Protein 5WJ8 (pdb70)

Organism: Homo sapiens (NCBI:txid9606)

Nearest PDB structures (foldseek):
  5wj8-assembly1_A  TM=1.005E+00  e=4.636E-42  Homo sapiens
  7u71-assembly1_AAA  TM=9.719E-01  e=2.531E-35  Mus musculus
  5iu9-assembly1_A  TM=8.971E-01  e=1.282E-19  Danio rerio
  5vh2-assembly2_B  TM=9.591E-01  e=1.943E-14  Mus musculus
  5vh2-assembly4_D  TM=9.510E-01  e=1.943E-14  Mus musculus

Secondary structure (DSSP, 8-state):
--EESSSSEEEEEETTPPTT-EEEE--EE-TT--SPPEEEE-TTS-HHHHHHEEE-TTT-EEEE-S---TTT-SEEEEEEEEE-SSSSPPEEEEEEEEEEP------EE-TTS--EEEEE---TT-EEEEEEEE--SSGGGG-EEEEEEE--GGG-EEEEEETTTEEEEEE-S---TTT--EEEEEEEEEE-SSS--EEEEEEEEEEE-

CATH classification: 2.60.40.60 (+1 more: 2.60.40.60)

Solvent-accessible surface area: 11691 Å² total

Structure (mmCIF, N/CA/C/O backbone):
data_5WJ8
#
_entry.id   5WJ8
#
_cell.length_a   74.712
_cell.length_b   74.712
_cell.length_c   213.507
_cell.angle_alpha   90.00
_cell.angle_beta   90.00
_cell.angle_gamma   120.00
#
_symmetry.space_group_name_H-M   'P 62 2 2'
#
loop_
_entity.id
_entity.type
_entity.pdbx_description
1 polymer Cadherin-23
2 non-polymer 'CALCIUM ION'
3 non-polymer 'CHLORIDE ION'
4 non-polymer 'POTASSIUM ION'
5 water water
#
loop_
_atom_site.group_PDB
_atom_site.id
_atom_site.type_symbol
_atom_site.label_atom_id
_atom_site.label_alt_id
_atom_site.label_comp_id
_atom_site.label_asym_id
_atom_site.label_entity_id
_atom_site.label_seq_id
_atom_site.pdbx_PDB_ins_code
_atom_site.Cartn_x
_atom_site.Cartn_y
_atom_site.Cartn_z
_atom_site.occupancy
_atom_site.B_iso_or_equiv
_atom_site.auth_seq_id
_atom_site.auth_comp_id
_atom_site.auth_asym_id
_atom_site.auth_atom_id
_atom_site.pdbx_PDB_model_num
ATOM 1 N N . ALA A 1 4 ? -7.079 147.388 234.148 1.00 66.40 1287 ALA A N 1
ATOM 2 C CA . ALA A 1 4 ? -7.883 147.726 232.926 1.00 65.31 1287 ALA A CA 1
ATOM 3 C C . ALA A 1 4 ? -7.248 147.151 231.641 1.00 63.34 1287 ALA A C 1
ATOM 4 O O . ALA A 1 4 ? -6.189 147.622 231.207 1.00 63.36 1287 ALA A O 1
ATOM 6 N N . VAL A 1 5 ? -7.907 146.151 231.044 1.00 60.68 1288 VAL A N 1
ATOM 7 C CA . VAL A 1 5 ? -7.388 145.410 229.872 1.00 58.15 1288 VAL A CA 1
ATOM 8 C C . VAL A 1 5 ? -6.987 146.350 228.736 1.00 57.05 1288 VAL A C 1
ATOM 9 O O . VAL A 1 5 ? -7.764 147.202 228.339 1.00 57.09 1288 VAL A O 1
ATOM 13 N N . GLN A 1 6 ? -5.764 146.178 228.236 1.00 56.49 1289 GLN A N 1
ATOM 14 C CA . GLN A 1 6 ? -5.219 146.999 227.160 1.00 56.46 1289 GLN A CA 1
ATOM 15 C C . GLN A 1 6 ? -4.823 146.146 225.969 1.00 52.73 1289 GLN A C 1
ATOM 16 O O . GLN A 1 6 ? -4.531 144.954 226.103 1.00 51.37 1289 GLN A O 1
ATOM 22 N N . PHE A 1 7 ? -4.818 146.789 224.807 1.00 50.69 1290 PHE A N 1
ATOM 23 C CA . PHE A 1 7 ? -4.356 146.185 223.557 1.00 47.93 1290 PHE A CA 1
ATOM 24 C C . PHE A 1 7 ? -2.888 146.506 223.283 1.00 47.40 1290 PHE A C 1
ATOM 25 O O . PHE A 1 7 ? -2.363 147.507 223.749 1.00 48.25 1290 PHE A O 1
ATOM 33 N N . SER A 1 8 ? -2.243 145.654 222.499 1.00 45.88 1291 SER A N 1
ATOM 34 C CA . SER A 1 8 ? -0.839 145.852 222.088 1.00 46.68 1291 SER A CA 1
ATOM 35 C C . SER A 1 8 ? -0.631 147.109 221.219 1.00 47.09 1291 SER A C 1
ATOM 36 O O . SER A 1 8 ? 0.500 147.622 221.092 1.00 47.65 1291 SER A O 1
ATOM 39 N N . ASN A 1 9 ? -1.714 147.568 220.593 1.00 46.31 1292 ASN A N 1
ATOM 40 C CA . ASN A 1 9 ? -1.758 148.782 219.790 1.00 47.71 1292 ASN A CA 1
ATOM 41 C C . ASN A 1 9 ? -3.008 149.604 220.115 1.00 47.38 1292 ASN A C 1
ATOM 42 O O . ASN A 1 9 ? -4.062 149.041 220.391 1.00 45.73 1292 ASN A O 1
ATOM 47 N N . ALA A 1 10 ? -2.904 150.925 220.009 1.00 48.21 1293 ALA A N 1
ATOM 48 C CA . ALA A 1 10 ? -4.057 151.817 220.204 1.00 48.86 1293 ALA A CA 1
ATOM 49 C C . ALA A 1 10 ? -5.118 151.614 219.120 1.00 47.19 1293 ALA A C 1
ATOM 50 O O . ALA A 1 10 ? -6.296 151.763 219.379 1.00 47.38 1293 ALA A O 1
ATOM 52 N N . SER A 1 11 ? -4.684 151.279 217.911 1.00 45.47 1294 SER A N 1
ATOM 53 C CA . SER A 1 11 ? -5.571 150.846 216.826 1.00 44.03 1294 SER A CA 1
ATOM 54 C C . SER A 1 11 ? -4.764 149.945 215.899 1.00 42.39 1294 SER A C 1
ATOM 55 O O . SER A 1 11 ? -3.558 150.007 215.932 1.00 42.97 1294 SER A O 1
ATOM 58 N N . TYR A 1 12 ? -5.408 149.093 215.118 1.00 40.53 1295 TYR A N 1
ATOM 59 C CA . TYR A 1 12 ? -4.710 148.238 214.177 1.00 40.07 1295 TYR A CA 1
ATOM 60 C C . TYR A 1 12 ? -5.083 148.669 212.747 1.00 40.91 1295 TYR A C 1
ATOM 61 O O . TYR A 1 12 ? -6.188 149.149 212.493 1.00 40.08 1295 TYR A O 1
ATOM 70 N N . GLU A 1 13 ? -4.148 148.547 211.817 1.00 41.77 1296 GLU A N 1
ATOM 71 C CA . GLU A 1 13 ? -4.451 148.808 210.405 1.00 42.86 1296 GLU A CA 1
ATOM 72 C C . GLU A 1 13 ? -3.720 147.822 209.504 1.00 41.52 1296 GLU A C 1
ATOM 73 O O . GLU A 1 13 ? -2.685 147.269 209.884 1.00 41.34 1296 GLU A O 1
ATOM 79 N N . ALA A 1 14 ? -4.284 147.571 208.331 1.00 39.33 1297 ALA A N 1
ATOM 80 C CA . ALA A 1 14 ? -3.604 146.766 207.334 1.00 38.75 1297 ALA A CA 1
ATOM 81 C C . ALA A 1 14 ? -4.064 147.183 205.960 1.00 38.47 1297 ALA A C 1
ATOM 82 O O . ALA A 1 14 ? -5.239 147.501 205.777 1.00 37.95 1297 ALA A O 1
ATOM 84 N N . ALA A 1 15 ? -3.125 147.193 205.025 1.00 38.46 1298 ALA A N 1
ATOM 85 C CA . ALA A 1 15 ? -3.403 147.341 203.599 1.00 39.38 1298 ALA A CA 1
ATOM 86 C C . ALA A 1 15 ? -3.239 145.955 202.982 1.00 39.27 1298 ALA A C 1
ATOM 87 O O . ALA A 1 15 ? -2.182 145.333 203.132 1.00 39.08 1298 ALA A O 1
ATOM 89 N N . ILE A 1 16 ? -4.299 145.457 202.353 1.00 38.71 1299 ILE A N 1
ATOM 90 C CA . ILE A 1 16 ? -4.332 144.118 201.789 1.00 38.76 1299 ILE A CA 1
ATOM 91 C C . ILE A 1 16 ? -4.685 144.210 200.294 1.00 39.43 1299 ILE A C 1
ATOM 92 O O . ILE A 1 16 ? -5.401 145.123 199.878 1.00 38.41 1299 ILE A O 1
ATOM 97 N N . LEU A 1 17 ? -4.147 143.290 199.500 1.00 39.14 1300 LEU A N 1
ATOM 98 C CA . LEU A 1 17 ? -4.499 143.166 198.102 1.00 38.99 1300 LEU A CA 1
ATOM 99 C C . LEU A 1 17 ? -5.890 142.546 197.990 1.00 37.78 1300 LEU A C 1
ATOM 100 O O . LEU A 1 17 ? -6.209 141.589 198.692 1.00 36.96 1300 LEU A O 1
ATOM 105 N N . GLU A 1 18 ? -6.697 143.043 197.068 1.00 36.57 1301 GLU A N 1
ATOM 106 C CA . GLU A 1 18 ? -7.957 142.338 196.773 1.00 36.72 1301 GLU A CA 1
ATOM 107 C C . GLU A 1 18 ? -7.668 140.929 196.241 1.00 36.84 1301 GLU A C 1
ATOM 108 O O . GLU A 1 18 ? -6.555 140.649 195.788 1.00 36.14 1301 GLU A O 1
ATOM 114 N N . ASN A 1 19 ? -8.680 140.069 196.291 1.00 36.87 1302 ASN A N 1
ATOM 115 C CA . ASN A 1 19 ? -8.650 138.686 195.759 1.00 37.70 1302 ASN A CA 1
ATOM 116 C C . ASN A 1 19 ? -7.792 137.693 196.572 1.00 38.54 1302 ASN A C 1
ATOM 117 O O . ASN A 1 19 ? -7.538 136.576 196.130 1.00 38.40 1302 ASN A O 1
ATOM 122 N N . LEU A 1 20 ? -7.363 138.080 197.761 1.00 37.88 1303 LEU A N 1
ATOM 123 C CA . LEU A 1 20 ? -6.576 137.155 198.572 1.00 37.75 1303 LEU A CA 1
ATOM 124 C C . LEU A 1 20 ? -7.348 135.939 199.020 1.00 38.06 1303 LEU A C 1
ATOM 125 O O . LEU A 1 20 ? -8.582 135.976 199.210 1.00 36.61 1303 LEU A O 1
ATOM 130 N N . ALA A 1 21 ? -6.627 134.832 199.143 1.00 37.23 1304 ALA A N 1
ATOM 131 C CA . ALA A 1 21 ? -7.234 133.532 199.431 1.00 38.01 1304 ALA A CA 1
ATOM 132 C C . ALA A 1 21 ? -8.014 133.532 200.736 1.00 37.24 1304 ALA A C 1
ATOM 133 O O . ALA A 1 21 ? -7.670 134.257 201.682 1.00 36.28 1304 ALA A O 1
ATOM 135 N N . LEU A 1 22 ? -9.075 132.723 200.775 1.00 38.15 1305 LEU A N 1
ATOM 136 C CA . LEU A 1 22 ? -9.814 132.501 202.007 1.00 37.60 1305 LEU A CA 1
ATOM 137 C C . LEU A 1 22 ? -8.803 131.980 203.041 1.00 37.09 1305 LEU A C 1
ATOM 138 O O . LEU A 1 22 ? -7.964 131.136 202.716 1.00 36.08 1305 LEU A O 1
ATOM 143 N N . GLY A 1 23 ? -8.888 132.507 204.255 1.00 36.13 1306 GLY A N 1
ATOM 144 C CA . GLY A 1 23 ? -8.029 132.083 205.347 1.00 36.62 1306 GLY A CA 1
ATOM 145 C C . GLY A 1 23 ? -6.764 132.923 205.477 1.00 36.44 1306 GLY A C 1
ATOM 146 O O . GLY A 1 23 ? -6.029 132.723 206.429 1.00 35.90 1306 GLY A O 1
ATOM 147 N N . THR A 1 24 ? -6.521 133.880 204.571 1.00 36.19 1307 THR A N 1
ATOM 148 C CA . THR A 1 24 ? -5.338 134.732 204.699 1.00 36.59 1307 THR A CA 1
ATOM 149 C C . THR A 1 24 ? -5.449 135.559 205.949 1.00 36.23 1307 THR A C 1
ATOM 150 O O . THR A 1 24 ? -6.474 136.143 206.206 1.00 34.89 1307 THR A O 1
ATOM 154 N N . GLU A 1 25 ? -4.381 135.579 206.726 1.00 36.81 1308 GLU A N 1
ATOM 155 C CA . GLU A 1 25 ? -4.338 136.397 207.915 1.00 38.34 1308 GLU A CA 1
ATOM 156 C C . GLU A 1 25 ? -4.051 137.845 207.544 1.00 39.45 1308 GLU A C 1
ATOM 157 O O . GLU A 1 25 ? -3.147 138.122 206.753 1.00 40.48 1308 GLU A O 1
ATOM 163 N N . ILE A 1 26 ? -4.779 138.740 208.188 1.00 39.02 1309 ILE A N 1
ATOM 164 C CA A ILE A 1 26 ? -4.759 140.178 207.964 0.50 39.81 1309 ILE A CA 1
ATOM 165 C CA B ILE A 1 26 ? -4.687 140.171 207.939 0.50 39.89 1309 ILE A CA 1
ATOM 166 C C . ILE A 1 26 ? -3.989 140.882 209.076 1.00 40.06 1309 ILE A C 1
ATOM 167 O O . ILE A 1 26 ? -3.103 141.685 208.823 1.00 40.52 1309 ILE A O 1
ATOM 176 N N . VAL A 1 27 ? -4.413 140.626 210.313 1.00 39.90 1310 VAL A N 1
ATOM 177 C CA . VAL A 1 27 ? -3.760 141.171 211.514 1.00 42.03 1310 VAL A CA 1
ATOM 178 C C . VAL A 1 27 ? -4.095 140.251 212.665 1.00 41.01 1310 VAL A C 1
ATOM 179 O O . VAL A 1 27 ? -5.083 139.508 212.618 1.00 39.05 1310 VAL A O 1
ATOM 183 N N . ARG A 1 28 ? -3.288 140.338 213.708 1.00 40.61 1311 ARG A N 1
ATOM 184 C CA . ARG A 1 28 ? -3.629 139.712 214.973 1.00 40.58 1311 ARG A CA 1
ATOM 185 C C . ARG A 1 28 ? -3.811 140.768 216.068 1.00 39.85 1311 ARG A C 1
ATOM 186 O O . ARG A 1 28 ? -2.916 141.545 216.346 1.00 39.21 1311 ARG A O 1
ATOM 194 N N . VAL A 1 29 ? -4.964 140.753 216.717 1.00 38.91 1312 VAL A N 1
ATOM 195 C CA . VAL A 1 29 ? -5.266 141.642 217.833 1.00 39.22 1312 VAL A CA 1
ATOM 196 C C . VAL A 1 29 ? -4.829 140.880 219.098 1.00 38.81 1312 VAL A C 1
ATOM 197 O O . VAL A 1 29 ? -5.036 139.667 219.220 1.00 37.15 1312 VAL A O 1
ATOM 201 N N . GLN A 1 30 ? -4.236 141.598 220.039 1.00 39.87 1313 GLN A N 1
ATOM 202 C CA . GLN A 1 30 ? -3.799 140.998 221.306 1.00 41.51 1313 GLN A CA 1
ATOM 203 C C . GLN A 1 30 ? -4.086 141.976 222.409 1.00 42.95 1313 GLN A C 1
ATOM 204 O O . GLN A 1 30 ? -3.729 143.146 222.305 1.00 43.22 1313 GLN A O 1
ATOM 210 N N . ALA A 1 31 ? -4.750 141.490 223.456 1.00 43.89 1314 ALA A N 1
ATOM 211 C CA . ALA A 1 31 ? -4.993 142.279 224.639 1.00 46.22 1314 ALA A CA 1
ATOM 212 C C . ALA A 1 31 ? -4.506 141.504 225.860 1.00 48.02 1314 ALA A C 1
ATOM 213 O O . ALA A 1 31 ? -4.358 140.290 225.825 1.00 47.93 1314 ALA A O 1
ATOM 215 N N . TYR A 1 32 ? -4.266 142.222 226.939 1.00 51.39 1315 TYR A N 1
ATOM 216 C CA . TYR A 1 32 ? -3.780 141.614 228.179 1.00 54.74 1315 TYR A CA 1
ATOM 217 C C . TYR A 1 32 ? -4.032 142.551 229.346 1.00 57.75 1315 TYR A C 1
ATOM 218 O O . TYR A 1 32 ? -4.265 143.747 229.167 1.00 57.58 1315 TYR A O 1
ATOM 227 N N . SER A 1 33 ? -3.968 141.981 230.540 1.00 61.50 1316 SER A N 1
ATOM 228 C CA . SER A 1 33 ? -3.947 142.754 231.775 1.00 65.38 1316 SER A CA 1
ATOM 229 C C . SER A 1 33 ? -3.376 141.838 232.826 1.00 68.29 1316 SER A C 1
ATOM 230 O O . SER A 1 33 ? -3.815 140.690 232.936 1.00 68.56 1316 SER A O 1
ATOM 233 N N . ILE A 1 34 ? -2.400 142.333 233.580 1.00 72.86 1317 ILE A N 1
ATOM 234 C CA . ILE A 1 34 ? -1.871 141.582 234.728 1.00 75.75 1317 ILE A CA 1
ATOM 235 C C . ILE A 1 34 ? -2.988 141.174 235.720 1.00 76.34 1317 ILE A C 1
ATOM 236 O O . ILE A 1 34 ? -3.106 139.992 236.053 1.00 74.99 1317 ILE A O 1
ATOM 241 N N . ASP A 1 35 ? -3.839 142.123 236.120 1.00 78.16 1318 ASP A N 1
ATOM 242 C CA . ASP A 1 35 ? -4.893 141.872 237.126 1.00 80.13 1318 ASP A CA 1
ATOM 243 C C . ASP A 1 35 ? -6.212 141.392 236.483 1.00 79.21 1318 ASP A C 1
ATOM 244 O O . ASP A 1 35 ? -7.280 141.979 236.689 1.00 81.19 1318 ASP A O 1
ATOM 249 N N . ASN A 1 36 ? -6.110 140.302 235.717 1.00 76.82 1319 ASN A N 1
ATOM 250 C CA . ASN A 1 36 ? -7.234 139.673 235.015 1.00 73.90 1319 ASN A CA 1
ATOM 251 C C . ASN A 1 36 ? -6.775 138.267 234.650 1.00 69.91 1319 ASN A C 1
ATOM 252 O O . ASN A 1 36 ? -5.946 138.126 233.753 1.00 69.82 1319 ASN A O 1
ATOM 257 N N . LEU A 1 37 ? -7.273 137.234 235.328 1.00 66.63 1320 LEU A N 1
ATOM 258 C CA . LEU A 1 37 ? -6.871 135.863 234.974 1.00 64.37 1320 LEU A CA 1
ATOM 259 C C . LEU A 1 37 ? -7.872 135.112 234.080 1.00 59.97 1320 LEU A C 1
ATOM 260 O O . LEU A 1 37 ? -7.707 133.903 233.882 1.00 60.74 1320 LEU A O 1
ATOM 265 N N . ASN A 1 38 ? -8.873 135.795 233.509 1.00 54.11 1321 ASN A N 1
ATOM 266 C CA . ASN A 1 38 ? -9.730 135.141 232.509 1.00 49.95 1321 ASN A CA 1
ATOM 267 C C . ASN A 1 38 ? -9.035 135.106 231.161 1.00 47.30 1321 ASN A C 1
ATOM 268 O O . ASN A 1 38 ? -8.403 136.077 230.784 1.00 46.80 1321 ASN A O 1
ATOM 273 N N . GLN A 1 39 ? -9.176 133.992 230.445 1.00 45.99 1322 GLN A N 1
ATOM 274 C CA . GLN A 1 39 ? -8.830 133.894 229.027 1.00 45.12 1322 GLN A CA 1
ATOM 275 C C . GLN A 1 39 ? -9.693 134.874 228.227 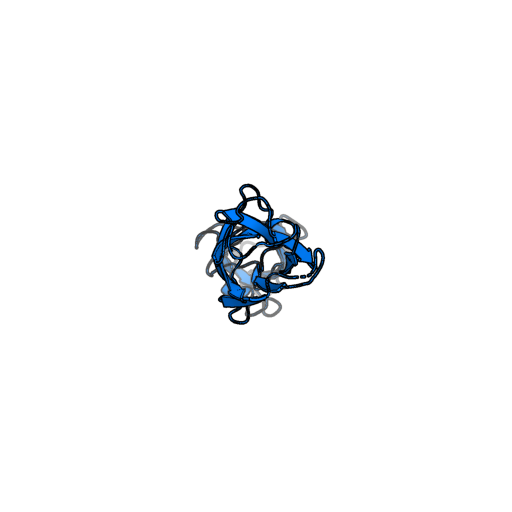1.00 44.44 1322 GLN A C 1
ATOM 276 O O . GLN A 1 39 ? -10.906 134.943 228.447 1.00 43.52 1322 GLN A O 1
ATOM 282 N N . ILE A 1 40 ? -9.078 135.653 227.338 1.00 42.81 1323 ILE A N 1
ATOM 283 C CA . ILE A 1 40 ? -9.810 136.628 226.542 1.00 42.63 1323 ILE A CA 1
ATOM 284 C C . ILE A 1 40 ? -10.502 135.899 225.392 1.00 40.83 1323 ILE A C 1
ATOM 285 O O . ILE A 1 40 ? -9.977 134.911 224.839 1.00 38.86 1323 ILE A O 1
ATOM 290 N N . THR A 1 41 ? -11.735 136.344 225.130 1.00 40.59 1324 THR A N 1
ATOM 291 C CA . THR A 1 41 ? -12.493 135.988 223.949 1.00 39.91 1324 THR A CA 1
ATOM 292 C C . THR A 1 41 ? -12.542 137.253 223.062 1.00 39.89 1324 THR A C 1
ATOM 293 O O . THR A 1 41 ? -13.127 138.273 223.458 1.00 41.11 1324 THR A O 1
ATOM 297 N N . TYR A 1 42 ? -11.924 137.188 221.878 1.00 37.80 1325 TYR A N 1
ATOM 298 C CA . TYR A 1 42 ? -11.960 138.288 220.909 1.00 37.08 1325 TYR A CA 1
ATOM 299 C C . TYR A 1 42 ? -13.203 138.157 220.032 1.00 36.88 1325 TYR A C 1
ATOM 300 O O . TYR A 1 42 ? -13.486 137.089 219.546 1.00 36.41 1325 TYR A O 1
ATOM 309 N N . ARG A 1 43 ? -13.914 139.246 219.813 1.00 37.66 1326 ARG A N 1
ATOM 310 C CA . ARG A 1 43 ? -15.123 139.223 218.972 1.00 38.54 1326 ARG A CA 1
ATOM 311 C C . ARG A 1 43 ? -15.395 140.600 218.408 1.00 39.10 1326 ARG A C 1
ATOM 312 O O . ARG A 1 43 ? -14.980 141.592 219.001 1.00 40.23 1326 ARG A O 1
ATOM 320 N N . PHE A 1 44 ? -16.081 140.655 217.268 1.00 39.95 1327 PHE A N 1
ATOM 321 C CA . PHE A 1 44 ? -16.539 141.921 216.694 1.00 41.29 1327 PHE A CA 1
ATOM 322 C C . PHE A 1 44 ? -17.806 142.363 217.400 1.00 42.79 1327 PHE A C 1
ATOM 323 O O . PHE A 1 44 ? -18.675 141.529 217.611 1.00 43.18 1327 PHE A O 1
ATOM 331 N N . ASN A 1 45 ? -17.926 143.642 217.755 1.00 43.79 1328 ASN A N 1
ATOM 332 C CA . ASN A 1 45 ? -19.176 144.113 218.327 1.00 47.09 1328 ASN A CA 1
ATOM 333 C C . ASN A 1 45 ? -20.112 144.617 217.221 1.00 48.49 1328 ASN A C 1
ATOM 334 O O . ASN A 1 45 ? -19.766 144.585 216.035 1.00 46.87 1328 ASN A O 1
ATOM 339 N N . ALA A 1 46 ? -21.298 145.056 217.627 1.00 51.25 1329 ALA A N 1
ATOM 340 C CA . ALA A 1 46 ? -22.330 145.543 216.699 1.00 53.87 1329 ALA A CA 1
ATOM 341 C C . ALA A 1 46 ? -22.024 146.861 215.979 1.00 55.50 1329 ALA A C 1
ATOM 342 O O . ALA A 1 46 ? -22.767 147.227 215.094 1.00 56.54 1329 ALA A O 1
ATOM 344 N N . TYR A 1 47 ? -20.941 147.565 216.313 1.00 56.35 1330 TYR A N 1
ATOM 345 C CA . TYR A 1 47 ? -20.439 148.674 215.459 1.00 57.70 1330 TYR A CA 1
ATOM 346 C C . TYR A 1 47 ? -19.699 148.218 214.184 1.00 55.12 1330 TYR A C 1
ATOM 347 O O . TYR A 1 47 ? -19.334 149.041 213.346 1.00 55.08 1330 TYR A O 1
ATOM 356 N N . THR A 1 48 ? -19.462 146.920 214.052 1.00 51.92 1331 THR A N 1
ATOM 357 C CA . THR A 1 48 ? -18.857 146.348 212.872 1.00 48.93 1331 THR A CA 1
ATOM 358 C C . THR A 1 48 ? -19.974 146.056 211.868 1.00 48.65 1331 THR A C 1
ATOM 359 O O . THR A 1 48 ? -20.953 145.380 212.212 1.00 48.28 1331 THR A O 1
ATOM 363 N N . SER A 1 49 ? -19.823 146.540 210.635 1.00 47.58 1332 SER A N 1
ATOM 364 C CA . SER A 1 49 ? -20.890 146.396 209.626 1.00 48.55 1332 SER A CA 1
ATOM 365 C C . SER A 1 49 ? -21.090 144.932 209.211 1.00 47.55 1332 SER A C 1
ATOM 366 O O . SER A 1 49 ? -20.170 144.096 209.335 1.00 44.69 1332 SER A O 1
ATOM 369 N N . THR A 1 50 ? -22.283 144.632 208.704 1.00 48.00 1333 THR A N 1
ATOM 370 C CA . THR A 1 50 ? -22.577 143.303 208.166 1.00 48.32 1333 THR A CA 1
ATOM 371 C C . THR A 1 50 ? -21.647 142.986 206.996 1.00 47.29 1333 THR A C 1
ATOM 372 O O . THR A 1 50 ? -21.193 141.849 206.856 1.00 46.18 1333 THR A O 1
ATOM 376 N N . GLN A 1 51 ? -21.367 144.003 206.181 1.00 47.70 1334 GLN A N 1
ATOM 377 C CA A GLN A 1 51 ? -20.467 143.854 205.038 0.50 46.46 1334 GLN A CA 1
ATOM 378 C CA B GLN A 1 51 ? -20.461 143.882 205.036 0.50 47.25 1334 GLN A CA 1
ATOM 379 C C . GLN A 1 51 ? -19.060 143.452 205.503 1.00 45.13 1334 GLN A C 1
ATOM 380 O O . GLN A 1 51 ? -18.447 142.516 204.948 1.00 44.67 1334 GLN A O 1
ATOM 391 N N . ALA A 1 52 ? -18.560 144.133 206.526 1.00 43.98 1335 ALA A N 1
ATOM 392 C CA . ALA A 1 52 ? -17.240 143.803 207.083 1.00 42.41 1335 ALA A CA 1
ATOM 393 C C . ALA A 1 52 ? -17.197 142.418 207.730 1.00 41.84 1335 ALA A C 1
ATOM 394 O O . ALA A 1 52 ? -16.258 141.648 207.518 1.00 40.77 1335 ALA A O 1
ATOM 396 N N . LYS A 1 53 ? -18.211 142.088 208.523 1.00 42.47 1336 LYS A N 1
ATOM 397 C CA . LYS A 1 53 ? -18.315 140.745 209.107 1.00 42.53 1336 LYS A CA 1
ATOM 398 C C . LYS A 1 53 ? -18.357 139.616 208.085 1.00 42.38 1336 LYS A C 1
ATOM 399 O O . LYS A 1 53 ? -17.868 138.522 208.372 1.00 42.77 1336 LYS A O 1
ATOM 405 N N . ALA A 1 54 ? -18.959 139.857 206.915 1.00 42.41 1337 ALA A N 1
ATOM 406 C CA . ALA A 1 54 ? -18.997 138.856 205.857 1.00 42.16 1337 ALA A CA 1
ATOM 407 C C . ALA A 1 54 ? -17.603 138.581 205.263 1.00 40.52 1337 ALA A C 1
ATOM 408 O O . ALA A 1 54 ? -17.309 137.465 204.862 1.00 39.41 1337 ALA A O 1
ATOM 410 N N . LEU A 1 55 ? -16.757 139.596 205.181 1.00 39.50 1338 LEU A N 1
ATOM 411 C CA . LEU A 1 55 ? -15.449 139.406 204.573 1.00 38.99 1338 LEU A CA 1
ATOM 412 C C . LEU A 1 55 ? -14.382 138.916 205.544 1.00 38.33 1338 LEU A C 1
ATOM 413 O O . LEU A 1 55 ? -13.435 138.223 205.122 1.00 36.97 1338 LEU A O 1
ATOM 418 N N . PHE A 1 56 ? -14.508 139.295 206.817 1.00 37.90 1339 PHE A N 1
ATOM 419 C CA . PHE A 1 56 ? -13.467 139.053 207.830 1.00 37.36 1339 PHE A CA 1
ATOM 420 C C . PHE A 1 56 ? -13.994 138.328 209.047 1.00 38.18 1339 PHE A C 1
ATOM 421 O O . PHE A 1 56 ? -15.147 138.545 209.473 1.00 37.62 1339 PHE A O 1
ATOM 429 N N . LYS A 1 57 ? -13.172 137.455 209.608 1.00 37.94 1340 LYS A N 1
ATOM 430 C CA . LYS A 1 57 ? -13.509 136.848 210.876 1.00 39.33 1340 LYS A CA 1
ATOM 431 C C . LYS A 1 57 ? -12.363 136.934 211.835 1.00 37.85 1340 LYS A C 1
ATOM 432 O O . LYS A 1 57 ? -11.183 137.088 211.428 1.00 36.00 1340 LYS A O 1
ATOM 438 N N . ILE A 1 58 ? -12.702 136.885 213.113 1.00 36.99 1341 ILE A N 1
ATOM 439 C CA . ILE A 1 58 ? -11.655 136.957 214.141 1.00 36.59 1341 ILE A CA 1
ATOM 440 C C . ILE A 1 58 ? -11.739 135.698 214.965 1.00 36.89 1341 ILE A C 1
ATOM 441 O O . ILE A 1 58 ? -12.819 135.304 215.377 1.00 35.88 1341 ILE A O 1
ATOM 446 N N . ASP A 1 59 ? -10.612 135.036 215.186 1.00 36.43 1342 ASP A N 1
ATOM 447 C CA . ASP A 1 59 ? -10.600 133.853 216.022 1.00 37.46 1342 ASP A CA 1
ATOM 448 C C . ASP A 1 59 ? -10.814 134.252 217.489 1.00 37.50 1342 ASP A C 1
ATOM 449 O O . ASP A 1 59 ? -10.141 135.156 217.991 1.00 36.84 1342 ASP A O 1
ATOM 454 N N . ALA A 1 60 ? -11.725 133.558 218.170 1.00 37.08 1343 ALA A N 1
ATOM 455 C CA . ALA A 1 60 ? -12.073 133.882 219.550 1.00 37.63 1343 ALA A CA 1
ATOM 456 C C . ALA A 1 60 ? -10.884 133.843 220.515 1.00 37.24 1343 ALA A C 1
ATOM 457 O O . ALA A 1 60 ? -10.794 134.688 221.383 1.00 36.65 1343 ALA A O 1
ATOM 459 N N . ILE A 1 61 ? -10.024 132.849 220.360 1.00 36.23 1344 ILE A N 1
ATOM 460 C CA . ILE A 1 61 ? -8.910 132.644 221.267 1.00 37.37 1344 ILE A CA 1
ATOM 461 C C . ILE A 1 61 ? -7.651 133.408 220.843 1.00 36.39 1344 ILE A C 1
ATOM 462 O O . ILE A 1 61 ? -6.994 134.062 221.690 1.00 35.79 1344 ILE A O 1
ATOM 467 N N . THR A 1 62 ? -7.288 133.309 219.564 1.00 35.82 1345 THR A N 1
ATOM 468 C CA . THR A 1 62 ? -5.988 133.888 219.127 1.00 35.66 1345 THR A CA 1
ATOM 469 C C . THR A 1 62 ? -6.031 135.362 218.797 1.00 34.97 1345 THR A C 1
ATOM 470 O O . THR A 1 62 ? -4.995 136.012 218.777 1.00 33.99 1345 THR A O 1
ATOM 474 N N . GLY A 1 63 ? -7.214 135.888 218.497 1.00 34.04 1346 GLY A N 1
ATOM 475 C CA . GLY A 1 63 ? -7.323 137.249 217.994 1.00 34.16 1346 GLY A CA 1
ATOM 476 C C . GLY A 1 63 ? -6.859 137.459 216.548 1.00 33.82 1346 GLY A C 1
ATOM 477 O O . GLY A 1 63 ? -6.764 138.602 216.104 1.00 34.08 1346 GLY A O 1
ATOM 478 N N . VAL A 1 64 ? -6.590 136.374 215.820 1.00 33.78 1347 VAL A N 1
ATOM 479 C CA . VAL A 1 64 ? -6.149 136.441 214.431 1.00 34.27 1347 VAL A CA 1
ATOM 480 C C . VAL A 1 64 ? -7.354 136.736 213.548 1.00 34.20 1347 VAL A C 1
ATOM 481 O O . VAL A 1 64 ? -8.403 136.062 213.661 1.00 34.59 1347 VAL A O 1
ATOM 485 N N . ILE A 1 65 ? -7.227 137.767 212.720 1.00 34.23 1348 ILE A N 1
ATOM 486 C CA . ILE A 1 65 ? -8.299 138.132 211.785 1.00 34.42 1348 ILE A CA 1
ATOM 487 C C . ILE A 1 65 ? -7.935 137.536 210.423 1.00 35.21 1348 ILE A C 1
ATOM 488 O O . ILE A 1 65 ? -6.822 137.770 209.927 1.00 34.59 1348 ILE A O 1
ATOM 493 N N . THR A 1 66 ? -8.860 136.760 209.839 1.00 34.87 1349 THR A N 1
ATOM 494 C CA . THR A 1 66 ? -8.641 136.107 208.560 1.00 34.46 1349 THR A CA 1
ATOM 495 C C . THR A 1 66 ? -9.737 136.520 207.577 1.00 35.21 1349 THR A C 1
ATOM 496 O O . THR A 1 66 ? -10.830 137.000 207.961 1.00 33.79 1349 THR A O 1
ATOM 500 N N . VAL A 1 67 ? -9.408 136.332 206.308 1.00 34.62 1350 VAL A N 1
ATOM 501 C CA . VAL A 1 67 ? -10.368 136.526 205.220 1.00 35.31 1350 VAL A CA 1
ATOM 502 C C . VAL A 1 67 ? -11.322 135.345 205.095 1.00 35.64 1350 VAL A C 1
ATOM 503 O O . VAL A 1 67 ? -10.886 134.206 205.008 1.00 35.85 1350 VAL A O 1
ATOM 507 N N . GLN A 1 68 ? -12.628 135.614 205.107 1.00 35.87 1351 GLN A N 1
ATOM 508 C CA . GLN A 1 68 ? -13.618 134.555 204.888 1.00 36.98 1351 GLN A CA 1
ATOM 509 C C . GLN A 1 68 ? -14.627 134.819 203.750 1.00 37.92 1351 GLN A C 1
ATOM 510 O O . GLN A 1 68 ? -15.558 134.037 203.591 1.00 39.73 1351 GLN A O 1
ATOM 516 N N . GLY A 1 69 ? -14.452 135.898 203.001 1.00 37.49 1352 GLY A N 1
ATOM 517 C CA . GLY A 1 69 ? -15.246 136.172 201.821 1.00 38.87 1352 GLY A CA 1
ATOM 518 C C . GLY A 1 69 ? -14.365 136.636 200.685 1.00 38.82 1352 GLY A C 1
ATOM 519 O O . GLY A 1 69 ? -13.130 136.606 200.764 1.00 37.24 1352 GLY A O 1
ATOM 520 N N . LEU A 1 70 ? -15.033 137.059 199.622 1.00 39.27 1353 LEU A N 1
ATOM 521 C CA . LEU A 1 70 ? -14.383 137.439 198.395 1.00 40.28 1353 LEU A CA 1
ATOM 522 C C . LEU A 1 70 ? -14.127 138.932 198.517 1.00 39.39 1353 LEU A C 1
ATOM 523 O O . LEU A 1 70 ? -15.060 139.721 198.434 1.00 39.41 1353 LEU A O 1
ATOM 528 N N . VAL A 1 71 ? -12.870 139.327 198.709 1.00 37.60 1354 VAL A N 1
ATOM 529 C CA . VAL A 1 71 ? -12.524 140.734 198.868 1.00 37.57 1354 VAL A CA 1
ATOM 530 C C . VAL A 1 71 ? -12.290 141.357 197.488 1.00 38.05 1354 VAL A C 1
ATOM 531 O O . VAL A 1 71 ? -11.343 140.963 196.773 1.00 36.53 1354 VAL A O 1
ATOM 535 N N . ASP A 1 72 ? -13.177 142.296 197.117 1.00 38.24 1355 ASP A N 1
ATOM 536 C CA . ASP A 1 72 ? -13.186 142.891 195.780 1.00 38.73 1355 ASP A CA 1
ATOM 537 C C . ASP A 1 72 ? -13.094 144.394 195.921 1.00 38.65 1355 ASP A C 1
ATOM 538 O O . ASP A 1 72 ? -14.027 145.029 196.397 1.00 37.93 1355 ASP A O 1
ATOM 543 N N . ARG A 1 73 ? -11.965 144.969 195.512 1.00 38.45 1356 ARG A N 1
ATOM 544 C CA . ARG A 1 73 ? -11.768 146.411 195.614 1.00 39.60 1356 ARG A CA 1
ATOM 545 C C . ARG A 1 73 ? -12.838 147.170 194.814 1.00 41.03 1356 ARG A C 1
ATOM 546 O O . ARG A 1 73 ? -13.257 148.259 195.204 1.00 42.37 1356 ARG A O 1
ATOM 554 N N . GLU A 1 74 ? -13.298 146.574 193.721 1.00 40.86 1357 GLU A N 1
ATOM 555 C CA . GLU A 1 74 ? -14.351 147.181 192.901 1.00 42.44 1357 GLU A CA 1
ATOM 556 C C . GLU A 1 74 ? -15.713 147.300 193.640 1.00 44.39 1357 GLU A C 1
ATOM 557 O O . GLU A 1 74 ? -16.560 148.095 193.238 1.00 45.23 1357 GLU A O 1
ATOM 563 N N . LYS A 1 75 ? -15.917 146.518 194.697 1.00 45.01 1358 LYS A N 1
ATOM 564 C CA . LYS A 1 75 ? -17.141 146.617 195.527 1.00 47.15 1358 LYS A CA 1
ATOM 565 C C . LYS A 1 75 ? -16.948 147.398 196.833 1.00 46.48 1358 LYS A C 1
ATOM 566 O O . LYS A 1 75 ? -17.922 147.764 197.462 1.00 47.02 1358 LYS A O 1
ATOM 572 N N . GLY A 1 76 ? -15.716 147.631 197.269 1.00 44.58 1359 GLY A N 1
ATOM 573 C CA . GLY A 1 76 ? -15.464 148.347 198.531 1.00 44.40 1359 GLY A CA 1
ATOM 574 C C . GLY A 1 76 ? -13.977 148.313 198.828 1.00 43.34 1359 GLY A C 1
ATOM 575 O O . GLY A 1 76 ? -13.362 147.247 198.651 1.00 42.31 1359 GLY A O 1
ATOM 576 N N . ASP A 1 77 ? -13.404 149.452 199.249 1.00 43.19 1360 ASP A N 1
ATOM 577 C CA . ASP A 1 77 ? -11.953 149.560 199.445 1.00 43.38 1360 ASP A CA 1
ATOM 578 C C . ASP A 1 77 ? -11.521 149.902 200.879 1.00 43.02 1360 ASP A C 1
ATOM 579 O O . ASP A 1 77 ? -10.344 150.154 201.118 1.00 42.64 1360 ASP A O 1
ATOM 584 N N . PHE A 1 78 ? -12.449 149.889 201.829 1.00 43.48 1361 PHE A N 1
ATOM 585 C CA . PHE A 1 78 ? -12.122 150.289 203.193 1.00 43.31 1361 PHE A CA 1
ATOM 586 C C . PHE A 1 78 ? -13.123 149.712 204.160 1.00 43.22 1361 PHE A C 1
ATOM 587 O O . PHE A 1 78 ? -14.314 149.784 203.898 1.00 43.59 1361 PHE A O 1
ATOM 595 N N . TYR A 1 79 ? -12.653 149.123 205.252 1.00 41.60 1362 TYR A N 1
ATOM 596 C CA . TYR A 1 79 ? -13.550 148.535 206.264 1.00 41.83 1362 TYR A CA 1
ATOM 597 C C . TYR A 1 79 ? -13.022 148.848 207.655 1.00 41.59 1362 TYR A C 1
ATOM 598 O O . TYR A 1 79 ? -11.800 148.904 207.862 1.00 40.92 1362 TYR A O 1
ATOM 607 N N . THR A 1 80 ? -13.943 149.064 208.589 1.00 41.57 1363 THR A N 1
ATOM 608 C CA . THR A 1 80 ? -13.613 149.323 209.975 1.00 42.33 1363 THR A CA 1
ATOM 609 C C . THR A 1 80 ? -14.233 148.228 210.834 1.00 42.43 1363 THR A C 1
ATOM 610 O O . THR A 1 80 ? -15.453 148.019 210.803 1.00 42.95 1363 THR A O 1
ATOM 614 N N . LEU A 1 81 ? -13.398 147.528 211.593 1.00 41.43 1364 LEU A N 1
ATOM 615 C CA . LEU A 1 81 ? -13.860 146.520 212.530 1.00 41.46 1364 LEU A CA 1
ATOM 616 C C . LEU A 1 81 ? -13.677 147.069 213.936 1.00 41.99 1364 LEU A C 1
ATOM 617 O O . LEU A 1 81 ? -12.724 147.814 214.216 1.00 42.41 1364 LEU A O 1
ATOM 622 N N . THR A 1 82 ? -14.602 146.726 214.823 1.00 41.81 1365 THR A N 1
ATOM 623 C CA . THR A 1 82 ? -14.446 147.022 216.236 1.00 42.46 1365 THR A CA 1
ATOM 624 C C . THR A 1 82 ? -14.411 145.694 216.988 1.00 41.65 1365 THR A C 1
ATOM 625 O O . THR A 1 82 ? -15.394 144.935 216.967 1.00 41.29 1365 THR A O 1
ATOM 629 N N . VAL A 1 83 ? -13.274 145.439 217.641 1.00 39.91 1366 VAL A N 1
ATOM 630 C CA . VAL A 1 83 ? -13.008 144.207 218.346 1.00 39.24 1366 VAL A CA 1
ATOM 631 C C . VAL A 1 83 ? -13.125 144.447 219.844 1.00 40.30 1366 VAL A C 1
ATOM 632 O O . VAL A 1 83 ? -12.593 145.418 220.372 1.00 40.78 1366 VAL A O 1
ATOM 636 N N . VAL A 1 84 ? -13.836 143.551 220.522 1.00 40.44 1367 VAL A N 1
ATOM 637 C CA . VAL A 1 84 ? -13.944 143.581 221.966 1.00 41.22 1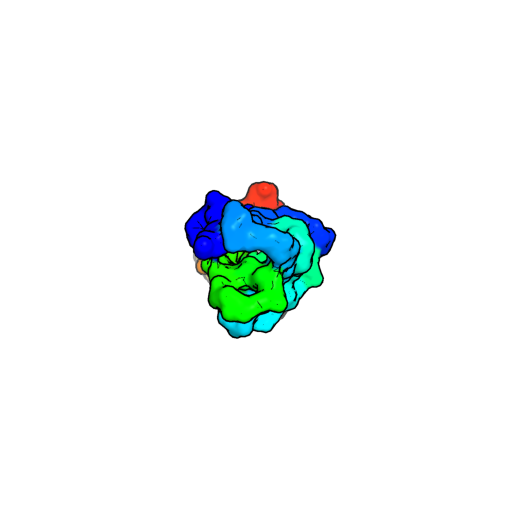367 VAL A CA 1
ATOM 638 C C . VAL A 1 84 ? -13.014 142.523 222.528 1.00 40.17 1367 VAL A C 1
ATOM 639 O O . VAL A 1 84 ? -13.032 141.384 222.072 1.00 39.34 1367 VAL A O 1
ATOM 643 N N . ALA A 1 85 ? -12.223 142.901 223.527 1.00 41.17 1368 ALA A N 1
ATOM 644 C CA . ALA A 1 85 ? -11.473 141.930 224.332 1.00 40.81 1368 ALA A CA 1
ATOM 645 C C . ALA A 1 85 ? -12.400 141.552 225.493 1.00 41.23 1368 ALA A C 1
ATOM 646 O O . ALA A 1 85 ? -12.389 142.182 226.540 1.00 42.19 1368 ALA A O 1
ATOM 648 N N . ASP A 1 86 ? -13.186 140.504 225.280 1.00 40.84 1369 ASP A N 1
ATOM 649 C CA . ASP A 1 86 ? -14.296 140.164 226.187 1.00 41.61 1369 ASP A CA 1
ATOM 650 C C . ASP A 1 86 ? -13.794 139.189 227.252 1.00 41.45 1369 ASP A C 1
ATOM 651 O O . ASP A 1 86 ? -13.482 138.031 226.943 1.00 40.27 1369 ASP A O 1
ATOM 656 N N . ASP A 1 87 ? -13.757 139.638 228.505 1.00 42.63 1370 ASP A N 1
ATOM 657 C CA . ASP A 1 87 ? -13.284 138.772 229.589 1.00 42.85 1370 ASP A CA 1
ATOM 658 C C . ASP A 1 87 ? -14.334 137.749 230.095 1.00 42.32 1370 ASP A C 1
ATOM 659 O O . ASP A 1 87 ? -14.028 136.830 230.876 1.00 41.47 1370 ASP A O 1
ATOM 664 N N . GLY A 1 88 ? -15.571 137.876 229.624 1.00 42.04 1371 GLY A N 1
ATOM 665 C CA . GLY A 1 88 ? -16.631 136.956 230.043 1.00 42.50 1371 GLY A CA 1
ATOM 666 C C . GLY A 1 88 ? -17.136 137.106 231.476 1.00 43.84 1371 GLY A C 1
ATOM 667 O O . GLY A 1 88 ? -17.855 136.235 231.990 1.00 43.78 1371 GLY A O 1
ATOM 668 N N . GLY A 1 89 ? -16.801 138.229 232.098 1.00 44.60 1372 GLY A N 1
ATOM 669 C CA . GLY A 1 89 ? -17.160 138.513 233.474 1.00 46.49 1372 GLY A CA 1
ATOM 670 C C . GLY A 1 89 ? -17.651 139.938 233.604 1.00 48.27 1372 GLY A C 1
ATOM 671 O O . GLY A 1 89 ? -17.706 140.670 232.621 1.00 47.13 1372 GLY A O 1
ATOM 672 N N . PRO A 1 90 ? -18.008 140.353 234.823 1.00 51.18 1373 PRO A N 1
ATOM 673 C CA . PRO A 1 90 ? -18.694 141.640 234.987 1.00 53.54 1373 PRO A CA 1
ATOM 674 C C . PRO A 1 90 ? -17.882 142.898 234.697 1.00 54.72 1373 PRO A C 1
ATOM 675 O O . PRO A 1 90 ? -18.483 143.948 234.486 1.00 56.32 1373 PRO A O 1
ATOM 679 N N . LYS A 1 91 ? -16.552 142.821 234.683 1.00 55.43 1374 LYS A N 1
ATOM 680 C CA . LYS A 1 91 ? -15.750 144.005 234.356 1.00 56.80 1374 LYS A CA 1
ATOM 681 C C . LYS A 1 91 ? -16.048 144.472 232.939 1.00 55.71 1374 LYS A C 1
ATOM 682 O O . LYS A 1 91 ? -16.287 143.654 232.036 1.00 53.80 1374 LYS A O 1
ATOM 688 N N . VAL A 1 92 ? -16.043 145.789 232.768 1.00 56.48 1375 VAL A N 1
ATOM 689 C CA . VAL A 1 92 ? -16.255 146.399 231.467 1.00 56.26 1375 VAL A CA 1
ATOM 690 C C . VAL A 1 92 ? -15.065 146.033 230.565 1.00 54.06 1375 VAL A C 1
ATOM 691 O O . VAL A 1 92 ? -13.903 146.089 230.985 1.00 53.54 1375 VAL A O 1
ATOM 695 N N . ASP A 1 93 ? -15.385 145.639 229.337 1.00 52.32 1376 ASP A N 1
ATOM 696 C CA . ASP A 1 93 ? -14.403 145.110 228.403 1.00 50.63 1376 ASP A CA 1
ATOM 697 C C . ASP A 1 93 ? -13.913 146.198 227.472 1.00 49.53 1376 ASP A C 1
ATOM 698 O O . ASP A 1 93 ? -14.697 147.039 227.035 1.00 51.60 1376 ASP A O 1
ATOM 703 N N . SER A 1 94 ? -12.627 146.170 227.163 1.00 47.28 1377 SER A N 1
ATOM 704 C CA . SER A 1 94 ? -12.042 147.168 226.295 1.00 46.29 1377 SER A CA 1
ATOM 705 C C . SER A 1 94 ? -12.305 146.815 224.844 1.00 43.51 1377 SER A C 1
ATOM 706 O O . SER A 1 94 ? -12.479 145.645 224.482 1.00 40.59 1377 SER A O 1
ATOM 709 N N . THR A 1 95 ? -12.296 147.845 224.012 1.00 43.63 1378 THR A N 1
ATOM 710 C CA . THR A 1 95 ? -12.418 147.651 222.574 1.00 43.08 1378 THR A CA 1
ATOM 711 C C . THR A 1 95 ? -11.323 148.400 221.793 1.00 43.13 1378 THR A C 1
ATOM 712 O O . THR A 1 95 ? -10.733 149.358 222.292 1.00 44.38 1378 THR A O 1
ATOM 716 N N . VAL A 1 96 ? -11.114 147.973 220.554 1.00 41.94 1379 VAL A N 1
ATOM 717 C CA . VAL A 1 96 ? -10.132 148.585 219.668 1.00 42.00 1379 VAL A CA 1
ATOM 718 C C . VAL A 1 96 ? -10.651 148.563 218.229 1.00 41.59 1379 VAL A C 1
ATOM 719 O O . VAL A 1 96 ? -11.393 147.657 217.845 1.00 40.52 1379 VAL A O 1
ATOM 723 N N . LYS A 1 97 ? -10.244 149.566 217.454 1.00 42.73 1380 LYS A N 1
ATOM 724 C CA . LYS A 1 97 ? -10.530 149.641 216.020 1.00 42.42 1380 LYS A CA 1
ATOM 725 C C . LYS A 1 97 ? -9.476 148.937 215.156 1.00 40.92 1380 LYS A C 1
ATOM 726 O O . LYS A 1 97 ? -8.278 148.987 215.456 1.00 40.28 1380 LYS A O 1
ATOM 732 N N . VAL A 1 98 ? -9.948 148.305 214.081 1.00 39.63 1381 VAL A N 1
ATOM 733 C CA . VAL A 1 98 ? -9.107 147.726 213.039 1.00 39.00 1381 VAL A CA 1
ATOM 734 C C . VAL A 1 98 ? -9.526 148.356 211.706 1.00 39.75 1381 VAL A C 1
ATOM 735 O O . VAL A 1 98 ? -10.701 148.245 211.328 1.00 40.23 1381 VAL A O 1
ATOM 739 N N . TYR A 1 99 ? -8.584 149.022 211.029 1.00 39.93 1382 TYR A N 1
ATOM 740 C CA . TYR A 1 99 ? -8.846 149.698 209.749 1.00 40.28 1382 TYR A CA 1
ATOM 741 C C . TYR A 1 99 ? -8.209 148.941 208.597 1.00 39.49 1382 TYR A C 1
ATOM 742 O O . TYR A 1 99 ? -6.980 148.825 208.512 1.00 39.54 1382 TYR A O 1
ATOM 751 N N . ILE A 1 100 ? -9.042 148.434 207.703 1.00 39.34 1383 ILE A N 1
ATOM 752 C CA . ILE A 1 100 ? -8.577 147.623 206.588 1.00 39.63 1383 ILE A CA 1
ATOM 753 C C . ILE A 1 100 ? -8.761 148.352 205.259 1.00 40.34 1383 ILE A C 1
ATOM 754 O O . ILE A 1 100 ? -9.894 148.710 204.890 1.00 40.09 1383 ILE A O 1
ATOM 759 N N . THR A 1 101 ? -7.642 148.571 204.568 1.00 39.73 1384 THR A N 1
ATOM 760 C CA . THR A 1 101 ? -7.626 149.193 203.251 1.00 40.15 1384 THR A CA 1
ATOM 761 C C . THR A 1 101 ? -7.386 148.098 202.200 1.00 39.16 1384 THR A C 1
ATOM 762 O O . THR A 1 101 ? -6.469 147.280 202.330 1.00 37.98 1384 THR A O 1
ATOM 766 N N . VAL A 1 102 ? -8.224 148.089 201.161 1.00 38.65 1385 VAL A N 1
ATOM 767 C CA . VAL A 1 102 ? -8.110 147.142 200.046 1.00 37.76 1385 VAL A CA 1
ATOM 768 C C . VAL A 1 102 ? -7.463 147.838 198.850 1.00 38.08 1385 VAL A C 1
ATOM 769 O O . VAL A 1 102 ? -7.973 148.847 198.350 1.00 38.70 1385 VAL A O 1
ATOM 773 N N . LEU A 1 103 ? -6.331 147.285 198.414 1.00 37.33 1386 LEU A N 1
ATOM 774 C CA . LEU A 1 103 ? -5.526 147.809 197.325 1.00 38.00 1386 LEU A CA 1
ATOM 775 C C . LEU A 1 103 ? -5.918 147.128 196.024 1.00 37.06 1386 LEU A C 1
ATOM 776 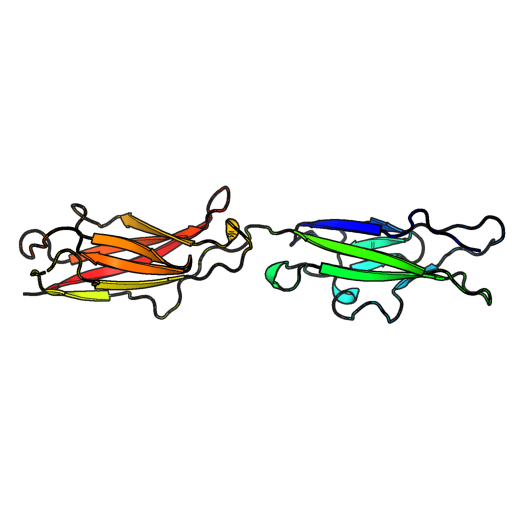O O . LEU A 1 103 ? -6.344 145.956 196.032 1.00 36.30 1386 LEU A O 1
ATOM 781 N N . ASP A 1 104 ? -5.699 147.839 194.922 1.00 50.99 1387 ASP A N 1
ATOM 782 C CA . ASP A 1 104 ? -6.127 147.395 193.603 1.00 48.87 1387 ASP A CA 1
ATOM 783 C C . ASP A 1 104 ? -5.195 146.382 192.957 1.00 47.66 1387 ASP A C 1
ATOM 784 O O . ASP A 1 104 ? -3.977 146.539 193.015 1.00 47.67 1387 ASP A O 1
ATOM 789 N N . GLU A 1 105 ? -5.803 145.358 192.363 1.00 46.59 1388 GLU A N 1
ATOM 790 C CA . GLU A 1 105 ? -5.174 144.493 191.374 1.00 45.85 1388 GLU A CA 1
ATOM 791 C C . GLU A 1 105 ? -5.765 144.783 190.015 1.00 44.28 1388 GLU A C 1
ATOM 792 O O . GLU A 1 105 ? -6.952 145.154 189.896 1.00 43.01 1388 GLU A O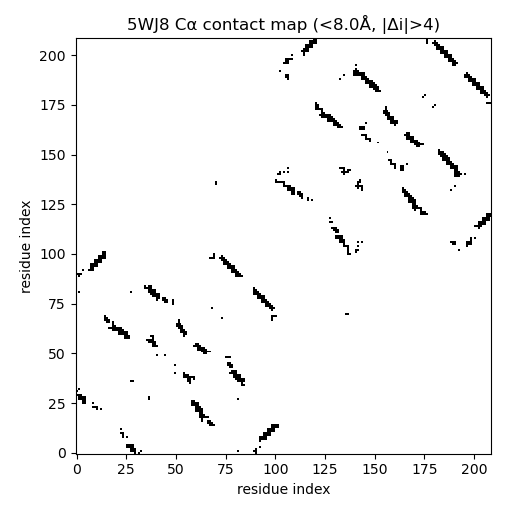 1
ATOM 798 N N . ASN A 1 106 ? -4.953 144.557 188.986 1.00 43.42 1389 ASN A N 1
ATOM 799 C CA . ASN A 1 106 ? -5.413 144.715 187.622 1.00 42.25 1389 ASN A CA 1
ATOM 800 C C . ASN A 1 106 ? -6.172 143.463 187.196 1.00 41.50 1389 ASN A C 1
ATOM 801 O O . ASN A 1 106 ? -5.732 142.691 186.345 1.00 41.26 1389 ASN A O 1
ATOM 806 N N . ASP A 1 107 ? -7.347 143.285 187.782 1.00 40.97 1390 ASP A N 1
ATOM 807 C CA . ASP A 1 107 ? -8.084 142.037 187.641 1.00 40.83 1390 ASP A CA 1
ATOM 808 C C . ASP A 1 107 ? -9.229 142.161 186.645 1.00 40.13 1390 ASP A C 1
ATOM 809 O O . ASP A 1 107 ? -10.045 141.262 186.528 1.00 40.15 1390 ASP A O 1
ATOM 814 N N . ASN A 1 108 ? -9.253 143.260 185.894 1.00 39.63 1391 ASN A N 1
ATOM 815 C CA . ASN A 1 108 ? -10.203 143.429 184.800 1.00 39.43 1391 ASN A CA 1
ATOM 816 C C . ASN A 1 108 ? -9.500 143.894 183.538 1.00 38.72 1391 ASN A C 1
ATOM 817 O O . ASN A 1 108 ? -8.621 144.765 183.578 1.00 38.30 1391 ASN A O 1
ATOM 822 N N . SER A 1 109 ? -9.913 143.300 182.422 1.00 39.31 1392 SER A N 1
ATOM 823 C CA . SER A 1 109 ? -9.571 143.777 181.093 1.00 39.22 1392 SER A CA 1
ATOM 824 C C . SER A 1 109 ? -10.646 144.763 180.643 1.00 39.91 1392 SER A C 1
ATOM 825 O O . SER A 1 109 ? -11.789 144.656 181.080 1.00 40.38 1392 SER A O 1
ATOM 828 N N . PRO A 1 110 ? -10.304 145.687 179.731 1.00 40.45 1393 PRO A N 1
ATOM 829 C CA . PRO A 1 110 ? -11.328 146.511 179.093 1.00 40.98 1393 PRO A CA 1
ATOM 830 C C . PRO A 1 110 ? -12.401 145.639 178.459 1.00 41.98 1393 PRO A C 1
ATOM 831 O O . PRO A 1 110 ? -12.087 144.613 177.884 1.00 41.67 1393 PRO A O 1
ATOM 835 N N . ARG A 1 111 ? -13.661 146.026 178.605 1.00 43.96 1394 ARG A N 1
ATOM 836 C CA . ARG A 1 111 ? -14.777 145.334 177.985 1.00 45.79 1394 ARG A CA 1
ATOM 837 C C . ARG A 1 111 ? -15.453 146.346 177.073 1.00 45.03 1394 ARG A C 1
ATOM 838 O O . ARG A 1 111 ? -15.710 147.472 177.493 1.00 43.58 1394 ARG A O 1
ATOM 846 N N . PHE A 1 112 ? -15.732 145.943 175.839 1.00 44.16 1395 PHE A N 1
ATOM 847 C CA . PHE A 1 112 ? -16.392 146.841 174.892 1.00 44.25 1395 PHE A CA 1
ATOM 848 C C . PHE A 1 112 ? -17.886 146.918 175.181 1.00 46.35 1395 PHE A C 1
ATOM 849 O O . PHE A 1 112 ? -18.546 145.914 175.454 1.00 47.31 1395 PHE A O 1
ATOM 857 N N . ASP A 1 113 ? -18.402 148.133 175.134 1.00 47.88 1396 ASP A N 1
ATOM 858 C CA . ASP A 1 113 ? -19.827 148.371 175.250 1.00 51.27 1396 ASP A CA 1
ATOM 859 C C . ASP A 1 113 ? -20.510 147.840 173.982 1.00 51.91 1396 ASP A C 1
ATOM 860 O O . ASP A 1 113 ? -19.960 147.980 172.896 1.00 49.52 1396 ASP A O 1
ATOM 865 N N . PHE A 1 114 ? -21.702 147.257 174.102 1.00 55.41 1397 PHE A N 1
ATOM 866 C CA . PHE A 1 114 ? -22.394 146.688 172.925 1.00 58.45 1397 PHE A CA 1
ATOM 867 C C . PHE A 1 114 ? -22.889 147.727 171.899 1.00 58.03 1397 PHE A C 1
ATOM 868 O O . PHE A 1 114 ? -23.195 147.370 170.764 1.00 58.77 1397 PHE A O 1
ATOM 876 N N . THR A 1 115 ? -22.911 149.006 172.271 1.00 56.83 1398 THR A N 1
ATOM 877 C CA . THR A 1 115 ? -23.161 150.080 171.311 1.00 56.20 1398 THR A CA 1
ATOM 878 C C . THR A 1 115 ? -21.945 150.392 170.423 1.00 52.96 1398 THR A C 1
ATOM 879 O O . THR A 1 115 ? -22.083 151.144 169.464 1.00 52.03 1398 THR A O 1
ATOM 883 N N . SER A 1 116 ? -20.768 149.823 170.712 1.00 49.43 1399 SER A N 1
ATOM 884 C CA . SER A 1 116 ? -19.588 150.059 169.878 1.00 46.90 1399 SER A CA 1
ATOM 885 C C . SER A 1 116 ? -19.873 149.700 168.397 1.00 45.67 1399 SER A C 1
ATOM 886 O O . SER A 1 116 ? -20.542 148.711 168.116 1.00 45.79 1399 SER A O 1
ATOM 889 N N . ASP A 1 117 ? -19.448 150.561 167.475 1.00 44.47 1400 ASP A N 1
ATOM 890 C CA . ASP A 1 117 ? -19.672 150.339 166.038 1.00 43.85 1400 ASP A CA 1
ATOM 891 C C . ASP A 1 117 ? -18.882 149.097 165.615 1.00 42.70 1400 ASP A C 1
ATOM 892 O O . ASP A 1 117 ? -17.728 148.978 166.011 1.00 40.95 1400 ASP A O 1
ATOM 897 N N . SER A 1 118 ? -19.548 148.215 164.864 1.00 43.54 1401 SER A N 1
ATOM 898 C CA . SER A 1 118 ? -18.971 147.010 164.231 1.00 43.47 1401 SER A CA 1
ATOM 899 C C . SER A 1 118 ? -18.810 147.069 162.709 1.00 43.60 1401 SER A C 1
ATOM 900 O O . SER A 1 118 ? -17.916 146.406 162.137 1.00 42.38 1401 SER A O 1
ATOM 903 N N . ALA A 1 119 ? -19.700 147.809 162.052 1.00 44.41 1402 ALA A N 1
ATOM 904 C CA . ALA A 1 119 ? -19.725 147.873 160.588 1.00 44.97 1402 ALA A CA 1
ATOM 905 C C . ALA A 1 119 ? -20.259 149.222 160.165 1.00 45.75 1402 ALA A C 1
ATOM 906 O O . ALA A 1 119 ? -21.360 149.591 160.556 1.00 46.97 1402 ALA A O 1
ATOM 908 N N . VAL A 1 120 ? -19.469 149.972 159.413 1.00 45.31 1403 VAL A N 1
ATOM 909 C CA . VAL A 1 120 ? -19.948 151.234 158.858 1.00 46.06 1403 VAL A CA 1
ATOM 910 C C . VAL A 1 120 ? -19.617 151.305 157.377 1.00 45.91 1403 VAL A C 1
ATOM 911 O O . VAL A 1 120 ? -18.699 150.614 156.895 1.00 43.65 1403 VAL A O 1
ATOM 915 N N . SER A 1 121 ? -20.371 152.131 156.654 1.00 46.55 1404 SER A N 1
ATOM 916 C CA . SER A 1 121 ? -20.109 152.409 155.242 1.00 46.82 1404 SER A CA 1
ATOM 917 C C . SER A 1 121 ? -19.902 153.895 155.068 1.00 47.62 1404 SER A C 1
ATOM 918 O O . SER A 1 121 ? -20.696 154.702 155.565 1.00 47.84 1404 SER A O 1
ATOM 921 N N . ILE A 1 122 ? -18.823 154.272 154.394 1.00 46.70 1405 ILE A N 1
ATOM 922 C CA . ILE A 1 122 ? -18.568 155.682 154.126 1.00 47.18 1405 ILE A CA 1
ATOM 923 C C . ILE A 1 122 ? -18.182 155.843 152.657 1.00 47.32 1405 ILE A C 1
ATOM 924 O O . ILE A 1 122 ? -17.557 154.929 152.088 1.00 45.18 1405 ILE A O 1
ATOM 929 N N . PRO A 1 123 ? -18.516 156.998 152.053 1.00 47.80 1406 PRO A N 1
ATOM 930 C CA . PRO A 1 123 ? -18.105 157.203 150.670 1.00 48.22 1406 PRO A CA 1
ATOM 931 C C . PRO A 1 123 ? -16.617 157.513 150.619 1.00 47.19 1406 PRO A C 1
ATOM 932 O O . PRO A 1 123 ? -15.996 157.852 151.639 1.00 45.66 1406 PRO A O 1
ATOM 936 N N . GLU A 1 124 ? -16.048 157.360 149.428 1.00 48.15 1407 GLU A N 1
ATOM 937 C CA . GLU A 1 124 ? -14.612 157.571 149.239 1.00 49.00 1407 GLU A CA 1
ATOM 938 C C . GLU A 1 124 ? -14.104 158.994 149.411 1.00 50.28 1407 GLU A C 1
ATOM 939 O O . GLU A 1 124 ? -12.936 159.191 149.777 1.00 50.54 1407 GLU A O 1
ATOM 945 N N . ASP A 1 125 ? -14.974 159.984 149.207 1.00 51.60 1408 ASP A N 1
ATOM 946 C CA . ASP A 1 125 ? -14.598 161.371 149.434 1.00 53.44 1408 ASP A CA 1
ATOM 947 C C . ASP A 1 125 ? -14.787 161.832 150.895 1.00 53.52 1408 ASP A C 1
ATOM 948 O O . ASP A 1 125 ? -14.756 163.034 151.139 1.00 53.98 1408 ASP A O 1
ATOM 960 N N . PRO A 1 127 ? -14.052 163.238 154.047 1.00 53.71 1410 PRO A N 1
ATOM 961 C CA . PRO A 1 127 ? -12.868 164.087 154.169 1.00 54.86 1410 PRO A CA 1
ATOM 962 C C . PRO A 1 127 ? -11.928 163.670 155.301 1.00 53.49 1410 PRO A C 1
ATOM 963 O O . PRO A 1 127 ? -12.364 163.047 156.258 1.00 52.64 1410 PRO A O 1
ATOM 967 N N . VAL A 1 128 ? -10.651 164.013 155.171 1.00 54.14 1411 VAL A N 1
ATOM 968 C CA . VAL A 1 128 ? -9.653 163.798 156.217 1.00 53.74 1411 VAL A CA 1
ATOM 969 C C . VAL A 1 128 ? -10.120 164.585 157.431 1.00 55.76 1411 VAL A C 1
ATOM 970 O O . VAL A 1 128 ? -10.392 165.770 157.307 1.00 56.74 1411 VAL A O 1
ATOM 974 N N . GLY A 1 129 ? -10.196 163.944 158.593 1.00 54.57 1412 GLY A N 1
ATOM 975 C CA . GLY A 1 129 ? -10.717 164.628 159.774 1.00 56.00 1412 GLY A CA 1
ATOM 976 C C . GLY A 1 129 ? -12.132 164.225 160.129 1.00 55.59 1412 GLY A C 1
ATOM 977 O O . GLY A 1 129 ? -12.514 164.439 161.263 1.00 56.19 1412 GLY A O 1
ATOM 978 N N . GLN A 1 130 ? -12.901 163.649 159.200 1.00 54.87 1413 GLN A N 1
ATOM 979 C CA . GLN A 1 130 ? -14.277 163.225 159.483 1.00 55.56 1413 GLN A CA 1
ATOM 980 C C . GLN A 1 130 ? -14.355 162.045 160.444 1.00 54.54 1413 GLN A C 1
ATOM 981 O O . GLN A 1 130 ? -13.717 161.002 160.209 1.00 51.12 1413 GLN A O 1
ATOM 987 N N . ARG A 1 131 ? -15.143 162.207 161.500 1.00 56.11 1414 ARG A N 1
ATOM 988 C CA . ARG A 1 131 ? -15.477 161.137 162.444 1.00 56.59 1414 ARG A CA 1
ATOM 989 C C . ARG A 1 131 ? -16.332 160.072 161.762 1.00 55.30 1414 ARG A C 1
ATOM 990 O O . ARG A 1 131 ? -17.449 160.345 161.333 1.00 56.34 1414 ARG A O 1
ATOM 998 N N . VAL A 1 132 ? -15.814 158.844 161.726 1.00 51.48 1415 VAL A N 1
ATOM 999 C CA . VAL A 1 132 ? -16.379 157.744 160.954 1.00 50.39 1415 VAL A CA 1
ATOM 1000 C C . VAL A 1 132 ? -17.010 156.634 161.795 1.00 48.89 1415 VAL A C 1
ATOM 1001 O O . VAL A 1 132 ? -17.894 155.913 161.335 1.00 48.71 1415 VAL A O 1
ATOM 1005 N N . ALA A 1 133 ? -16.516 156.451 163.013 1.00 47.06 1416 ALA A N 1
ATOM 1006 C CA . ALA A 1 133 ? -17.112 155.483 163.916 1.00 45.65 1416 ALA A CA 1
ATOM 1007 C C . ALA A 1 133 ? -16.758 155.797 165.357 1.00 44.82 1416 ALA A C 1
ATOM 1008 O O . ALA A 1 133 ? -15.829 156.566 165.660 1.00 43.66 1416 ALA A O 1
ATOM 1010 N N . THR A 1 134 ? -17.495 155.150 166.239 1.00 44.94 1417 THR A N 1
ATOM 1011 C CA . THR A 1 134 ? -17.287 155.301 167.656 1.00 45.66 1417 THR A CA 1
ATOM 1012 C C . THR A 1 134 ? -17.308 153.932 168.323 1.00 44.57 1417 THR A C 1
ATOM 1013 O O . THR A 1 134 ? -18.170 153.091 168.009 1.00 44.49 1417 THR A O 1
ATOM 1017 N N . VAL A 1 135 ? -16.348 153.727 169.226 1.00 43.83 1418 VAL A N 1
ATOM 1018 C CA . VAL A 1 135 ? -16.344 152.560 170.139 1.00 43.59 1418 VAL A CA 1
ATOM 1019 C C . VAL A 1 135 ? -16.278 153.057 171.577 1.00 44.70 1418 VAL A C 1
ATOM 1020 O O . VAL A 1 135 ? -15.823 154.173 171.846 1.00 45.14 1418 VAL A O 1
ATOM 1024 N N . LYS A 1 136 ? -16.704 152.200 172.491 1.00 45.40 1419 LYS A N 1
ATOM 1025 C CA . LYS A 1 136 ? -16.688 152.513 173.901 1.00 47.33 1419 LYS A CA 1
ATOM 1026 C C . LYS A 1 136 ? -16.255 151.284 174.698 1.00 45.55 1419 LYS A C 1
ATOM 1027 O O . LYS A 1 136 ? -16.745 150.177 174.444 1.00 44.71 1419 LYS A O 1
ATOM 1033 N N . ALA A 1 137 ? -15.357 151.484 175.660 1.00 44.88 1420 ALA A N 1
ATOM 1034 C CA . ALA A 1 137 ? -14.975 150.401 176.571 1.00 44.37 1420 ALA A CA 1
ATOM 1035 C C . ALA A 1 137 ? -14.908 150.895 177.996 1.00 45.44 1420 ALA A C 1
ATOM 1036 O O . ALA A 1 137 ? -14.765 152.084 178.227 1.00 47.19 1420 ALA A O 1
ATOM 1038 N N . TRP A 1 138 ? -15.074 149.966 178.938 1.00 45.19 1421 TRP A N 1
ATOM 1039 C CA A TRP A 1 138 ? -15.095 150.248 180.373 0.50 45.66 1421 TRP A CA 1
ATOM 1040 C CA B TRP A 1 138 ? -15.032 150.289 180.350 0.50 45.99 1421 TRP A CA 1
ATOM 1041 C C . TRP A 1 138 ? -14.068 149.339 181.063 1.00 44.21 1421 TRP A C 1
ATOM 1042 O O . TRP A 1 138 ? -13.978 148.161 180.737 1.00 42.06 1421 TRP A O 1
ATOM 1063 N N . ASP A 1 139 ? -13.329 149.891 182.017 1.00 43.65 1422 ASP A N 1
ATOM 1064 C CA . ASP A 1 139 ? -12.439 149.122 182.866 1.00 42.88 1422 ASP A CA 1
ATOM 1065 C C . ASP A 1 139 ? -12.596 149.669 184.294 1.00 43.58 1422 ASP A C 1
ATOM 1066 O O . ASP A 1 139 ? -12.177 150.792 184.554 1.00 44.21 1422 ASP A O 1
ATOM 1071 N N . PRO A 1 140 ? -13.172 148.862 185.212 1.00 43.60 1423 PRO A N 1
ATOM 1072 C CA . PRO A 1 140 ? -13.468 149.297 186.570 1.00 45.21 1423 PRO A CA 1
ATOM 1073 C C . PRO A 1 140 ? -12.300 149.363 187.566 1.00 45.11 1423 PRO A C 1
ATOM 1074 O O . PRO A 1 140 ? -12.525 149.740 188.715 1.00 45.91 1423 PRO A O 1
ATOM 1078 N N . ASP A 1 141 ? -11.085 148.997 187.167 1.00 43.75 1424 ASP A N 1
ATOM 1079 C CA . ASP A 1 141 ? -9.944 149.064 188.091 1.00 44.24 1424 ASP A CA 1
ATOM 1080 C C . ASP A 1 141 ? -9.559 150.520 188.407 1.00 45.71 1424 ASP A C 1
ATOM 1081 O O . ASP A 1 141 ? -9.997 151.450 187.738 1.00 45.60 1424 ASP A O 1
ATOM 1086 N N . ALA A 1 142 ? -8.717 150.705 189.416 1.00 46.60 1425 ALA A N 1
ATOM 1087 C CA . ALA A 1 142 ? -8.304 152.025 189.860 1.00 48.85 1425 ALA A CA 1
ATOM 1088 C C . ALA A 1 142 ? -7.078 152.529 189.120 1.00 48.91 1425 ALA A C 1
ATOM 1089 O O . ALA A 1 142 ? -6.286 151.742 188.596 1.00 47.93 1425 ALA A O 1
ATOM 1091 N N . GLY A 1 143 ? -6.951 153.856 189.075 1.00 50.87 1426 GLY A N 1
ATOM 1092 C CA . GLY A 1 143 ? -5.790 154.553 188.533 1.00 51.58 1426 GLY A CA 1
ATOM 1093 C C . GLY A 1 143 ? -5.474 154.090 187.132 1.00 50.12 1426 GLY A C 1
ATOM 1094 O O . GLY A 1 143 ? -6.387 153.872 186.327 1.00 48.89 1426 GLY A O 1
ATOM 1095 N N . SER A 1 144 ? -4.186 153.896 186.868 1.00 50.44 1427 SER A N 1
ATOM 1096 C CA . SER A 1 144 ? -3.702 153.356 185.593 1.00 49.58 1427 SER A CA 1
ATOM 1097 C C . SER A 1 144 ? -4.338 152.036 185.156 1.00 47.38 1427 SER A C 1
ATOM 1098 O O . SER A 1 144 ? -4.596 151.844 183.961 1.00 46.95 1427 SER A O 1
ATOM 1101 N N . ASN A 1 145 ? -4.595 151.138 186.105 1.00 46.51 1428 ASN A N 1
ATOM 1102 C CA . ASN A 1 145 ? -5.204 149.831 185.806 1.00 44.40 1428 ASN A CA 1
ATOM 1103 C C . ASN A 1 145 ? -6.555 149.915 185.117 1.00 43.53 1428 ASN A C 1
ATOM 1104 O O . ASN A 1 145 ? -6.960 148.937 184.453 1.00 41.40 1428 ASN A O 1
ATOM 1109 N N . GLY A 1 146 ? -7.265 151.025 185.342 1.00 44.66 1429 GLY A N 1
ATOM 1110 C CA . GLY A 1 146 ? -8.591 151.250 184.788 1.00 45.32 1429 GLY A CA 1
ATOM 1111 C C . GLY A 1 146 ? -8.680 152.302 183.695 1.00 46.45 1429 GLY A C 1
ATOM 1112 O O . GLY A 1 146 ? -9.764 152.567 183.205 1.00 46.88 1429 GLY A O 1
ATOM 1113 N N . GLN A 1 147 ? -7.560 152.912 183.331 1.00 48.00 1430 GLN A N 1
ATOM 1114 C CA . GLN A 1 147 ? -7.498 153.836 182.192 1.00 49.84 1430 GLN A CA 1
ATOM 1115 C C . GLN A 1 147 ? -7.388 153.087 180.878 1.00 48.42 1430 GLN A C 1
ATOM 1116 O O . GLN A 1 147 ? -6.519 152.251 180.758 1.00 48.72 1430 GLN A O 1
ATOM 1122 N N . VAL A 1 148 ? -8.235 153.405 179.905 1.00 48.08 1431 VAL A N 1
ATOM 1123 C CA . VAL A 1 148 ? -8.269 152.735 178.611 1.00 46.99 1431 VAL A CA 1
ATOM 1124 C C . VAL A 1 148 ? -7.626 153.635 177.541 1.00 47.23 1431 VAL A C 1
ATOM 1125 O O . VAL A 1 148 ? -7.856 154.851 177.520 1.00 48.21 1431 VAL A O 1
ATOM 1129 N N . VAL A 1 149 ? -6.811 153.016 176.685 1.00 46.25 1432 VAL A N 1
ATOM 1130 C CA . VAL A 1 149 ? -6.238 153.603 175.467 1.00 46.28 1432 VAL A CA 1
ATOM 1131 C C . VAL A 1 149 ? -6.581 152.712 174.275 1.00 44.18 1432 VAL A C 1
ATOM 1132 O O . VAL A 1 149 ? -6.468 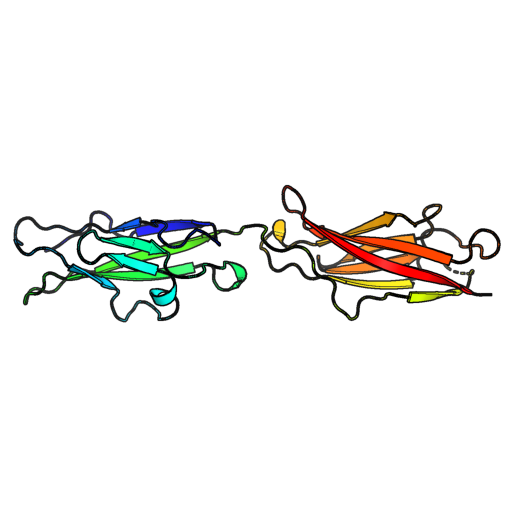151.480 174.346 1.00 43.48 1432 VAL A O 1
ATOM 1136 N N . PHE A 1 150 ? -6.979 153.344 173.177 1.00 43.15 1433 PHE A N 1
ATOM 1137 C CA . PHE A 1 150 ? -7.354 152.618 171.974 1.00 41.91 1433 PHE A CA 1
ATOM 1138 C C . PHE A 1 150 ? -6.272 152.673 170.911 1.00 41.43 1433 PHE A C 1
ATOM 1139 O O . PHE A 1 150 ? -5.511 153.643 170.812 1.00 41.47 1433 PHE A O 1
ATOM 1147 N N . SER A 1 151 ? -6.223 151.625 170.101 1.00 40.57 1434 SER A N 1
ATOM 1148 C CA . SER A 1 151 ? -5.290 151.574 168.974 1.00 40.63 1434 SER A CA 1
ATOM 1149 C C . SER A 1 151 ? -5.934 150.819 167.824 1.00 39.91 1434 SER A C 1
ATOM 1150 O O . SER A 1 151 ? -6.906 150.072 168.022 1.00 39.87 1434 SER A O 1
ATOM 1153 N N . LEU A 1 152 ? -5.418 151.046 166.615 1.00 39.69 1435 LEU A N 1
ATOM 1154 C CA . LEU A 1 152 ? -5.818 150.276 165.436 1.00 38.57 1435 LEU A CA 1
ATOM 1155 C C . LEU A 1 152 ? -4.631 149.341 165.135 1.00 38.81 1435 LEU A C 1
ATOM 1156 O O . LEU A 1 152 ? -3.661 149.722 164.480 1.00 38.83 1435 LEU A O 1
ATOM 1161 N N . ALA A 1 153 ? -4.718 148.136 165.671 1.00 38.52 1436 ALA A N 1
ATOM 1162 C CA . ALA A 1 153 ? -3.557 147.236 165.704 1.00 39.15 1436 ALA A CA 1
ATOM 1163 C C . ALA A 1 153 ? -3.256 146.506 164.395 1.00 39.89 1436 ALA A C 1
ATOM 1164 O O . ALA A 1 153 ? -2.105 146.091 164.158 1.00 41.43 1436 ALA A O 1
ATOM 1166 N N . SER A 1 154 ? -4.277 146.279 163.584 1.00 38.89 1437 SER A N 1
ATOM 1167 C CA . SER A 1 154 ? -4.094 145.644 162.277 1.00 40.05 1437 SER A CA 1
ATOM 1168 C C . SER A 1 154 ? -5.213 146.086 161.353 1.00 38.98 1437 SER A C 1
ATOM 1169 O O . SER A 1 154 ? -6.221 146.663 161.795 1.00 37.61 1437 SER A O 1
ATOM 1172 N N . GLY A 1 155 ? -4.983 145.873 160.064 1.00 38.89 1438 GLY A N 1
ATOM 1173 C CA . GLY A 1 155 ? -5.974 146.128 159.050 1.00 38.72 1438 GLY A CA 1
ATOM 1174 C C . GLY A 1 155 ? -6.125 147.582 158.616 1.00 38.39 1438 GLY A C 1
ATOM 1175 O O . GLY A 1 155 ? -6.917 147.856 157.699 1.00 37.95 1438 GLY A O 1
ATOM 1176 N N . ASN A 1 156 ? -5.336 148.484 159.211 1.00 38.39 1439 ASN A N 1
ATOM 1177 C CA . ASN A 1 156 ? -5.399 149.922 158.926 1.00 38.65 1439 ASN A CA 1
ATOM 1178 C C . ASN A 1 156 ? -4.452 150.237 157.770 1.00 39.79 1439 ASN A C 1
ATOM 1179 O O . ASN A 1 156 ? -3.423 150.915 157.937 1.00 40.65 1439 ASN A O 1
ATOM 1184 N N . ILE A 1 157 ? -4.812 149.730 156.597 1.00 40.03 1440 ILE A N 1
ATOM 1185 C CA . ILE A 1 157 ? -3.904 149.745 155.449 1.00 41.98 1440 ILE A CA 1
ATOM 1186 C C . ILE A 1 157 ? -3.562 151.188 155.065 1.00 43.22 1440 ILE A C 1
ATOM 1187 O O . ILE A 1 157 ? -4.462 152.015 154.975 1.00 42.58 1440 ILE A O 1
ATOM 1192 N N . ALA A 1 158 ? -2.270 151.483 154.928 1.00 45.17 1441 ALA A N 1
ATOM 1193 C CA . ALA A 1 158 ? -1.769 152.810 154.551 1.00 46.71 1441 ALA A CA 1
ATOM 1194 C C . ALA A 1 158 ? -2.062 153.947 155.551 1.00 47.12 1441 ALA A C 1
ATOM 1195 O O . ALA A 1 158 ? -1.941 155.127 155.193 1.00 48.22 1441 ALA A O 1
ATOM 1197 N N . GLY A 1 159 ? -2.396 153.618 156.794 1.00 46.32 1442 GLY A N 1
ATOM 1198 C CA . GLY A 1 159 ? -2.763 154.642 157.793 1.00 46.40 1442 GLY A CA 1
ATOM 1199 C C . GLY A 1 159 ? -4.010 155.428 157.434 1.00 46.12 1442 GLY A C 1
ATOM 1200 O O . GLY A 1 159 ? -4.111 156.614 157.757 1.00 47.96 1442 GLY A O 1
ATOM 1201 N N . ALA A 1 160 ? -4.969 154.767 156.780 1.00 44.95 1443 ALA A N 1
ATOM 1202 C CA . ALA A 1 160 ? -6.195 155.412 156.301 1.00 44.24 1443 ALA A CA 1
ATOM 1203 C C . ALA A 1 160 ? -6.959 156.059 157.463 1.00 43.72 1443 ALA A C 1
ATOM 1204 O O . ALA A 1 160 ? -7.434 157.199 157.333 1.00 43.61 1443 ALA A O 1
ATOM 1206 N N . PHE A 1 161 ? -7.049 155.342 158.582 1.00 42.41 1444 PHE A N 1
ATOM 1207 C CA . PHE A 1 161 ? -7.772 155.809 159.779 1.00 42.54 1444 PHE A CA 1
ATOM 1208 C C . PHE A 1 161 ? -6.892 156.050 160.981 1.00 43.74 1444 PHE A C 1
ATOM 1209 O O . PHE A 1 161 ? -5.773 155.553 161.066 1.00 44.19 1444 PHE A O 1
ATOM 1217 N N . GLU A 1 162 ? -7.416 156.839 161.920 1.00 45.07 1445 GLU A N 1
ATOM 1218 C CA . GLU A 1 162 ? -6.788 157.011 163.207 1.00 46.65 1445 GLU A CA 1
ATOM 1219 C C . GLU A 1 162 ? -7.876 156.916 164.256 1.00 46.11 1445 GLU A C 1
ATOM 1220 O O . GLU A 1 162 ? -9.054 157.066 163.925 1.00 45.66 1445 GLU A O 1
ATOM 1226 N N . ILE A 1 163 ? -7.482 156.617 165.498 1.00 46.14 1446 ILE A N 1
ATOM 1227 C CA . ILE A 1 163 ? -8.427 156.482 166.609 1.00 45.58 1446 ILE A CA 1
ATOM 1228 C C . ILE A 1 163 ? -7.951 157.398 167.723 1.00 46.78 1446 ILE A C 1
ATOM 1229 O O . ILE A 1 163 ? -6.767 157.416 168.039 1.00 47.02 1446 ILE A O 1
ATOM 1234 N N . VAL A 1 164 ? -8.860 158.211 168.265 1.00 47.65 1447 VAL A N 1
ATOM 1235 C CA . VAL A 1 164 ? -8.527 159.135 169.348 1.00 49.29 1447 VAL A CA 1
ATOM 1236 C C . VAL A 1 164 ? -9.230 158.630 170.595 1.00 48.37 1447 VAL A C 1
ATOM 1237 O O . VAL A 1 164 ? -10.382 158.205 170.536 1.00 47.44 1447 VAL A O 1
ATOM 1241 N N . THR A 1 165 ? -8.536 158.672 171.722 1.00 48.85 1448 THR A N 1
ATOM 1242 C CA . THR A 1 165 ? -9.117 158.223 172.972 1.00 49.05 1448 THR A CA 1
ATOM 1243 C C . THR A 1 165 ? -9.568 159.437 173.773 1.00 51.96 1448 THR A C 1
ATOM 1244 O O . THR A 1 165 ? -8.801 160.391 173.922 1.00 52.37 1448 THR A O 1
ATOM 1248 N N . THR A 1 166 ? -10.811 159.421 174.252 1.00 53.33 1449 THR A N 1
ATOM 1249 C CA . THR A 1 166 ? -11.266 160.471 175.182 1.00 57.52 1449 THR A CA 1
ATOM 1250 C C . THR A 1 166 ? -11.853 159.887 176.450 1.00 58.90 1449 THR A C 1
ATOM 1251 O O . THR A 1 166 ? -12.516 158.842 176.429 1.00 57.45 1449 THR A O 1
ATOM 1255 N N . ASN A 1 167 ? -11.577 160.565 177.567 1.00 63.48 1450 ASN A N 1
ATOM 1256 C CA . ASN A 1 167 ? -12.104 160.194 178.867 1.00 65.14 1450 ASN A CA 1
ATOM 1257 C C . ASN A 1 167 ? -11.792 158.779 179.307 1.00 64.25 1450 ASN A C 1
ATOM 1258 O O . ASN A 1 167 ? -12.544 158.236 180.109 1.00 64.67 1450 ASN A O 1
ATOM 1263 N N . ASP A 1 168 ? -10.704 158.186 178.784 1.00 63.92 1451 ASP A N 1
ATOM 1264 C CA . ASP A 1 168 ? -10.279 156.804 179.102 1.00 62.02 1451 ASP A CA 1
ATOM 1265 C C . ASP A 1 168 ? -11.407 155.777 178.864 1.00 59.43 1451 ASP A C 1
ATOM 1266 O O . ASP A 1 168 ? -11.568 154.820 179.627 1.00 58.53 1451 ASP A O 1
ATOM 1271 N N . SER A 1 169 ? -12.192 155.983 177.811 1.00 57.32 1452 SER A N 1
ATOM 1272 C CA . SER A 1 169 ? -13.406 155.184 177.595 1.00 55.19 1452 SER A CA 1
ATOM 1273 C C . SER A 1 169 ? -13.924 155.169 176.153 1.00 52.43 1452 SER A C 1
ATOM 1274 O O . SER A 1 169 ? -14.369 154.135 175.685 1.00 50.09 1452 SER A O 1
ATOM 1277 N N . ILE A 1 170 ? -13.896 156.322 175.486 1.00 52.73 1453 ILE A N 1
ATOM 1278 C CA . ILE A 1 170 ? -14.425 156.483 174.132 1.00 51.91 1453 ILE A CA 1
ATOM 1279 C C . ILE A 1 170 ? -13.313 156.512 173.097 1.00 49.66 1453 ILE A C 1
ATOM 1280 O O . ILE A 1 170 ? -12.327 157.241 173.231 1.00 49.73 1453 ILE A O 1
ATOM 1285 N N . GLY A 1 171 ? -13.505 155.703 172.062 1.00 47.54 1454 GLY A N 1
ATOM 1286 C CA . GLY A 1 171 ? -12.610 155.650 170.939 1.00 46.09 1454 GLY A CA 1
ATOM 1287 C C . GLY A 1 171 ? -13.279 156.216 169.713 1.00 45.90 1454 GLY A C 1
ATOM 1288 O O . GLY A 1 171 ? -14.271 155.663 169.245 1.00 45.08 1454 GLY A O 1
ATOM 1289 N N . GLU A 1 172 ? -12.716 157.307 169.208 1.00 46.75 1455 GLU A N 1
ATOM 1290 C CA . GLU A 1 172 ? -13.253 158.014 168.050 1.00 48.09 1455 GLU A CA 1
ATOM 1291 C C . GLU A 1 172 ? -12.391 157.738 166.817 1.00 45.63 1455 GLU A C 1
ATOM 1292 O O . GLU A 1 172 ? -11.208 158.097 166.798 1.00 44.54 1455 GLU A O 1
ATOM 1298 N N . VAL A 1 173 ? -13.004 157.126 165.811 1.00 44.37 1456 VAL A N 1
ATOM 1299 C CA . VAL A 1 173 ? -12.317 156.751 164.570 1.00 44.53 1456 VAL A CA 1
ATOM 1300 C C . VAL A 1 173 ? -12.565 157.844 163.527 1.00 45.56 1456 VAL A C 1
ATOM 1301 O O . VAL A 1 173 ? -13.724 158.113 163.205 1.00 44.97 1456 VAL A O 1
ATOM 1305 N N . PHE A 1 174 ? -11.474 158.416 163.011 1.00 46.05 1457 PHE A N 1
ATOM 1306 C CA . PHE A 1 174 ? -11.504 159.469 162.001 1.00 48.02 1457 PHE A CA 1
ATOM 1307 C C . PHE A 1 174 ? -10.791 159.038 160.728 1.00 47.17 1457 PHE A C 1
ATOM 1308 O O . PHE A 1 174 ? -9.904 158.199 160.772 1.00 46.29 1457 PHE A O 1
ATOM 1316 N N . VAL A 1 175 ? -11.142 159.658 159.607 1.00 47.12 1458 VAL A N 1
ATOM 1317 C CA . VAL A 1 175 ? -10.351 159.535 158.388 1.00 47.12 1458 VAL A CA 1
ATOM 1318 C C . VAL A 1 175 ? -9.025 160.284 158.575 1.00 48.18 1458 VAL 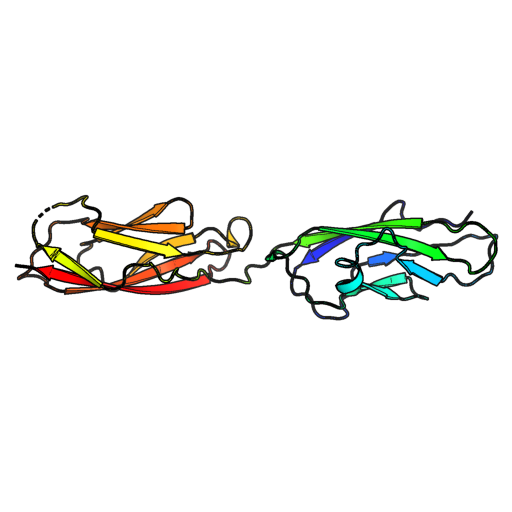A C 1
ATOM 1319 O O . VAL A 1 175 ? -9.014 161.479 158.830 1.00 48.39 1458 VAL A O 1
ATOM 1323 N N . ALA A 1 176 ? -7.907 159.586 158.415 1.00 46.48 1459 ALA A N 1
ATOM 1324 C CA . ALA A 1 176 ? -6.583 160.190 158.583 1.00 48.54 1459 ALA A CA 1
ATOM 1325 C C . ALA A 1 176 ? -5.908 160.562 157.269 1.00 50.46 1459 ALA A C 1
ATOM 1326 O O . ALA A 1 176 ? -5.042 161.430 157.255 1.00 52.17 1459 ALA A O 1
ATOM 1328 N N . ARG A 1 177 ? -6.279 159.896 156.181 1.00 51.18 1460 ARG A N 1
ATOM 1329 C CA . ARG A 1 177 ? -5.679 160.122 154.860 1.00 53.96 1460 ARG A CA 1
ATOM 1330 C C . ARG A 1 177 ? -6.754 159.905 153.798 1.00 53.25 1460 ARG A C 1
ATOM 1331 O O . ARG A 1 177 ? -7.725 159.184 154.048 1.00 51.58 1460 ARG A O 1
ATOM 1339 N N . PRO A 1 178 ? -6.597 160.521 152.605 1.00 54.71 1461 PRO A N 1
ATOM 1340 C CA . PRO A 1 178 ? -7.671 160.384 151.624 1.00 54.60 1461 PRO A CA 1
ATOM 1341 C C . PRO A 1 178 ? -7.909 158.931 151.212 1.00 54.01 1461 PRO A C 1
ATOM 1342 O O . PRO A 1 178 ? -6.951 158.160 151.122 1.00 53.21 1461 PRO A O 1
ATOM 1346 N N . LEU A 1 179 ? -9.171 158.566 150.987 1.00 53.58 1462 LEU A N 1
ATOM 1347 C CA . LEU A 1 179 ? -9.552 157.193 150.642 1.00 53.69 1462 LEU A CA 1
ATOM 1348 C C . LEU A 1 179 ? -9.683 157.028 149.130 1.00 55.07 1462 LEU A C 1
ATOM 1349 O O . LEU A 1 179 ? -9.857 157.993 148.402 1.00 56.06 1462 LEU A O 1
ATOM 1354 N N . ASP A 1 180 ? -9.616 155.797 148.653 1.00 55.46 1463 ASP A N 1
ATOM 1355 C CA . ASP A 1 180 ? -9.711 155.548 147.208 1.00 57.06 1463 ASP A CA 1
ATOM 1356 C C . ASP A 1 180 ? -10.273 154.143 147.065 1.00 57.01 1463 ASP A C 1
ATOM 1357 O O . ASP A 1 180 ? -9.577 153.144 147.315 1.00 56.11 1463 ASP A O 1
ATOM 1362 N N . ARG A 1 181 ? -11.533 154.093 146.660 1.00 57.64 1464 ARG A N 1
ATOM 1363 C CA . ARG A 1 181 ? -12.289 152.856 146.571 1.00 59.33 1464 ARG A CA 1
ATOM 1364 C C . ARG A 1 181 ? -11.655 151.786 145.635 1.00 60.68 1464 ARG A C 1
ATOM 1365 O O . ARG A 1 181 ? -11.681 150.602 145.948 1.00 59.37 1464 ARG A O 1
ATOM 1373 N N . GLU A 1 182 ? -11.111 152.219 144.497 1.00 63.35 1465 GLU A N 1
ATOM 1374 C CA . GLU A 1 182 ? -10.429 151.322 143.533 1.00 66.34 1465 GLU A CA 1
ATOM 1375 C C . GLU A 1 182 ? -9.123 150.766 144.110 1.00 65.90 1465 GLU A C 1
ATOM 1376 O O . GLU A 1 182 ? -8.791 149.609 143.879 1.00 67.82 1465 GLU A O 1
ATOM 1382 N N . GLU A 1 183 ? -8.396 151.606 144.843 1.00 65.16 1466 GLU A N 1
ATOM 1383 C CA . GLU A 1 183 ? -7.219 151.212 145.619 1.00 64.57 1466 GLU A CA 1
ATOM 1384 C C . GLU A 1 183 ? -7.589 150.191 146.697 1.00 61.12 1466 GLU A C 1
ATOM 1385 O O . GLU A 1 183 ? -6.976 149.126 146.767 1.00 60.10 1466 GLU A O 1
ATOM 1391 N N . LEU A 1 184 ? -8.585 150.511 147.531 1.00 56.11 1467 LEU A N 1
ATOM 1392 C CA . LEU A 1 184 ? -9.048 149.596 148.579 1.00 52.92 1467 LEU A CA 1
ATOM 1393 C C . LEU A 1 184 ? -10.457 149.913 149.033 1.00 50.60 1467 LEU A C 1
ATOM 1394 O O . LEU A 1 184 ? -10.686 151.031 149.471 1.00 47.75 1467 LEU A O 1
ATOM 1399 N N . ASP A 1 185 ? -11.392 148.963 148.924 1.00 49.49 1468 ASP A N 1
ATOM 1400 C CA . ASP A 1 185 ? -12.818 149.243 149.193 1.00 49.33 1468 ASP A CA 1
ATOM 1401 C C . ASP A 1 185 ? -13.390 148.699 150.499 1.00 47.81 1468 ASP A C 1
ATOM 1402 O O . ASP A 1 185 ? -14.596 148.741 150.708 1.00 46.61 1468 ASP A O 1
ATOM 1407 N N . HIS A 1 186 ? -12.537 148.134 151.352 1.00 46.46 1469 HIS A N 1
ATOM 1408 C CA . HIS A 1 186 ? -13.017 147.474 152.539 1.00 45.58 1469 HIS A CA 1
ATOM 1409 C C . HIS A 1 186 ? -11.873 147.320 153.515 1.00 44.39 1469 HIS A C 1
ATOM 1410 O O . HIS A 1 186 ? -10.793 146.846 153.119 1.00 44.23 1469 HIS A O 1
ATOM 1417 N N . TYR A 1 187 ? -12.124 147.667 154.775 1.00 41.81 1470 TYR A N 1
ATOM 1418 C CA . TYR A 1 187 ? -11.133 147.528 155.838 1.00 40.75 1470 TYR A CA 1
ATOM 1419 C C . TYR A 1 187 ? -11.682 146.666 156.974 1.00 40.31 1470 TYR A C 1
ATOM 1420 O O . TYR A 1 187 ? -12.852 146.812 157.354 1.00 39.59 1470 TYR A O 1
ATOM 1429 N N . ILE A 1 188 ? -10.847 145.766 157.498 1.00 39.86 1471 ILE A N 1
ATOM 1430 C CA . ILE A 1 188 ? -11.131 145.021 158.724 1.00 39.60 1471 ILE A CA 1
ATOM 1431 C C . ILE A 1 188 ? -10.171 145.574 159.799 1.00 38.57 1471 ILE A C 1
ATOM 1432 O O . ILE A 1 188 ? -9.024 145.117 159.934 1.00 36.60 1471 ILE A O 1
ATOM 1437 N N . LEU A 1 189 ? -10.647 146.535 160.581 1.00 36.58 1472 LEU A N 1
ATOM 1438 C CA . LEU A 1 189 ? -9.826 147.193 161.594 1.00 36.93 1472 LEU A CA 1
ATOM 1439 C C . LEU A 1 189 ? -9.909 146.382 162.878 1.00 37.91 1472 LEU A C 1
ATOM 1440 O O . LEU A 1 189 ? -11.007 146.049 163.334 1.00 38.25 1472 LEU A O 1
ATOM 1445 N N . GLN A 1 190 ? -8.748 146.011 163.424 1.00 39.18 1473 GLN A N 1
ATOM 1446 C CA . GLN A 1 190 ? -8.674 145.413 164.767 1.00 39.00 1473 GLN A CA 1
ATOM 1447 C C . GLN A 1 190 ? -8.475 146.564 165.764 1.00 38.46 1473 GLN A C 1
ATOM 1448 O O . GLN A 1 190 ? -7.361 147.090 165.913 1.00 37.81 1473 GLN A O 1
ATOM 1454 N N . VAL A 1 191 ? -9.577 146.968 166.401 1.00 37.90 1474 VAL A N 1
ATOM 1455 C CA . VAL A 1 191 ? -9.551 148.005 167.432 1.00 38.45 1474 VAL A CA 1
ATOM 1456 C C . VAL A 1 191 ? -9.143 147.304 168.717 1.00 38.27 1474 VAL A C 1
ATOM 1457 O O . VAL A 1 191 ? -9.799 146.350 169.124 1.00 38.45 1474 VAL A O 1
ATOM 1461 N N . VAL A 1 192 ? -8.052 147.756 169.322 1.00 38.40 1475 VAL A N 1
ATOM 1462 C CA . VAL A 1 192 ? -7.599 147.222 170.611 1.00 38.89 1475 VAL A CA 1
ATOM 1463 C C . VAL A 1 192 ? -7.826 148.298 171.680 1.00 39.07 1475 VAL A C 1
ATOM 1464 O O . VAL A 1 192 ? -7.394 149.430 171.517 1.00 39.56 1475 VAL A O 1
ATOM 1468 N N . ALA A 1 193 ? -8.513 147.908 172.749 1.00 39.36 1476 ALA A N 1
ATOM 1469 C CA . ALA A 1 193 ? -8.608 148.681 173.975 1.00 39.82 1476 ALA A CA 1
ATOM 1470 C C . ALA A 1 193 ? -7.640 148.046 174.947 1.00 40.06 1476 ALA A C 1
ATOM 1471 O O . ALA A 1 193 ? -7.761 146.871 175.264 1.00 40.22 1476 ALA A O 1
ATOM 1473 N N . SER A 1 194 ? -6.691 148.837 175.417 1.00 40.59 1477 SER A N 1
ATOM 1474 C CA . SER A 1 194 ? -5.718 148.387 176.373 1.00 41.46 1477 SER A CA 1
ATOM 1475 C C . SER A 1 194 ? -5.860 149.236 177.641 1.00 42.25 1477 SER A C 1
ATOM 1476 O O . SER A 1 194 ? -6.066 150.448 177.551 1.00 42.63 1477 SER A O 1
ATOM 1479 N N . ASP A 1 195 ? -5.722 148.632 178.817 1.00 41.92 1478 ASP A N 1
ATOM 1480 C CA . ASP A 1 195 ? -5.577 149.442 180.027 1.00 43.34 1478 ASP A CA 1
ATOM 1481 C C . ASP A 1 195 ? -4.115 149.890 180.146 1.00 45.61 1478 ASP A C 1
ATOM 1482 O O . ASP A 1 195 ? -3.292 149.550 179.297 1.00 44.69 1478 ASP A O 1
ATOM 1487 N N . ARG A 1 196 ? -3.794 150.656 181.181 1.00 48.77 1479 ARG A N 1
ATOM 1488 C CA . ARG A 1 196 ? -2.417 151.050 181.445 1.00 51.73 1479 ARG A CA 1
ATOM 1489 C C . ARG A 1 196 ? -1.845 150.368 182.669 1.00 52.03 1479 ARG A C 1
ATOM 1490 O O . ARG A 1 196 ? -1.029 150.949 183.364 1.00 53.86 1479 ARG A O 1
ATOM 1498 N N . GLY A 1 197 ? -2.237 149.126 182.929 1.00 50.98 1480 GLY A N 1
ATOM 1499 C CA . GLY A 1 197 ? -1.556 148.314 183.933 1.00 51.44 1480 GLY A CA 1
ATOM 1500 C C . GLY A 1 197 ? -0.163 147.927 183.465 1.00 52.24 1480 GLY A C 1
ATOM 1501 O O . GLY A 1 197 ? 0.195 148.158 182.308 1.00 50.97 1480 GLY A O 1
ATOM 1502 N N . THR A 1 198 ? 0.602 147.340 184.379 1.00 53.59 1481 TH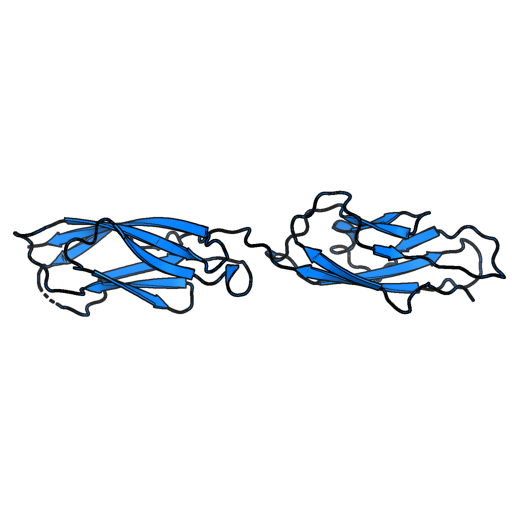R A N 1
ATOM 1503 C CA . THR A 1 198 ? 1.946 146.830 184.110 1.00 55.72 1481 THR A CA 1
ATOM 1504 C C . THR A 1 198 ? 1.967 145.349 184.461 1.00 55.12 1481 THR A C 1
ATOM 1505 O O . THR A 1 198 ? 2.112 145.036 185.628 1.00 56.72 1481 THR A O 1
ATOM 1509 N N . PRO A 1 199 ? 1.823 144.419 183.515 1.00 54.17 1482 PRO A N 1
ATOM 1510 C CA . PRO A 1 199 ? 1.636 144.640 182.081 1.00 53.20 1482 PRO A CA 1
ATOM 1511 C C . PRO A 1 199 ? 0.198 145.025 181.713 1.00 50.67 1482 PRO A C 1
ATOM 1512 O O . PRO A 1 199 ? -0.720 144.691 182.472 1.00 49.17 1482 PRO A O 1
ATOM 1516 N N . PRO A 1 200 ? 0.003 145.670 180.545 1.00 49.16 1483 PRO A N 1
ATOM 1517 C CA . PRO A 1 200 ? -1.346 146.038 180.127 1.00 47.22 1483 PRO A CA 1
ATOM 1518 C C . PRO A 1 200 ? -2.222 144.829 179.833 1.00 45.24 1483 PRO A C 1
ATOM 1519 O O . PRO A 1 200 ? -1.704 143.799 179.416 1.00 45.07 1483 PRO A O 1
ATOM 1523 N N . ARG A 1 201 ? -3.517 144.948 180.101 1.00 42.69 1484 ARG A N 1
ATOM 1524 C CA . ARG A 1 201 ? -4.512 143.974 179.692 1.00 41.63 1484 ARG A CA 1
ATOM 1525 C C . ARG A 1 201 ? -5.243 144.578 178.515 1.00 41.30 1484 ARG A C 1
ATOM 1526 O O . ARG A 1 201 ? -5.462 145.805 178.475 1.00 39.85 1484 ARG A O 1
ATOM 1534 N N . LYS A 1 202 ? -5.611 143.724 177.566 1.00 41.54 1485 LYS A N 1
ATOM 1535 C CA . LYS A 1 202 ? -6.092 144.154 176.266 1.00 41.86 1485 LYS A CA 1
ATOM 1536 C C . LYS A 1 202 ? -7.303 143.355 175.822 1.00 42.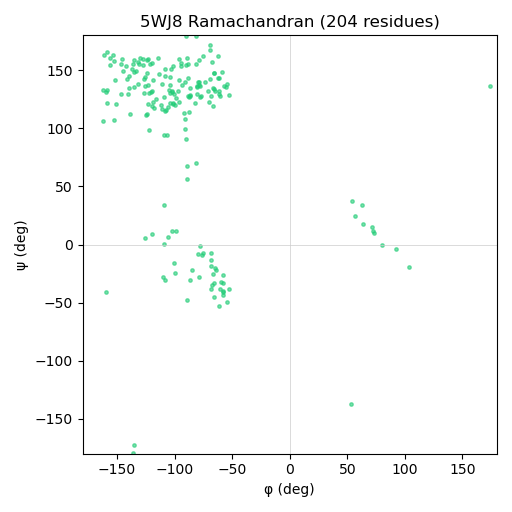13 1485 LYS A C 1
ATOM 1537 O O . LYS A 1 202 ? -7.443 142.200 176.182 1.00 41.59 1485 LYS A O 1
ATOM 1543 N N . LYS A 1 203 ? -8.157 143.991 175.018 1.00 41.68 1486 LYS A N 1
ATOM 1544 C CA . LYS A 1 203 ? -9.310 143.351 174.413 1.00 42.59 1486 LYS A CA 1
ATOM 1545 C C . LYS A 1 203 ? -9.480 143.884 172.994 1.00 41.62 1486 LYS A C 1
ATOM 1546 O O . LYS A 1 203 ? -9.272 145.056 172.763 1.00 40.95 1486 LYS A O 1
ATOM 1552 N N . ASP A 1 204 ? -9.869 143.020 172.068 1.00 42.68 1487 ASP A N 1
ATOM 1553 C CA . ASP A 1 204 ? -10.062 143.389 170.659 1.00 43.40 1487 ASP A CA 1
ATOM 1554 C C . ASP A 1 204 ? -11.513 143.586 170.330 1.00 41.87 1487 ASP A C 1
ATOM 1555 O O . ASP A 1 204 ? -12.370 142.941 170.915 1.00 41.87 1487 ASP A O 1
ATOM 1560 N N . HIS A 1 205 ? -11.750 144.408 169.312 1.00 40.18 1488 HIS A N 1
ATOM 1561 C CA . HIS A 1 205 ? -13.057 144.606 168.731 1.00 40.08 1488 HIS A CA 1
ATOM 1562 C C . HIS A 1 205 ? -12.877 144.861 167.230 1.00 38.69 1488 HIS A C 1
ATOM 1563 O O . HIS A 1 205 ? -12.052 145.678 166.831 1.00 37.31 1488 HIS A O 1
ATOM 1570 N N . ILE A 1 206 ? -13.625 144.133 166.420 1.00 39.25 1489 ILE A N 1
ATOM 1571 C CA . ILE A 1 206 ? -13.525 144.254 164.981 1.00 39.62 1489 ILE A CA 1
ATOM 1572 C C . ILE A 1 206 ? -14.479 145.335 164.514 1.00 39.32 1489 ILE A C 1
ATOM 1573 O O . ILE A 1 206 ? -15.670 145.289 164.831 1.00 40.01 1489 ILE A O 1
ATOM 1578 N N . LEU A 1 207 ? -13.927 146.264 163.746 1.00 38.43 1490 LEU A N 1
ATOM 1579 C CA . LEU A 1 207 ? -14.682 147.348 163.093 1.00 38.84 1490 LEU A CA 1
ATOM 1580 C C . LEU A 1 207 ? -14.402 147.266 161.601 1.00 38.99 1490 LEU A C 1
ATOM 1581 O O . LEU A 1 207 ? -13.258 147.508 161.182 1.00 38.67 1490 LEU A O 1
ATOM 1586 N N . GLN A 1 208 ? -15.431 146.923 160.832 1.00 39.50 1491 GLN A N 1
ATOM 1587 C CA . GLN A 1 208 ? -15.339 146.794 159.370 1.00 39.99 1491 GLN A CA 1
ATOM 1588 C C . GLN A 1 208 ? -15.833 148.087 158.714 1.00 40.98 1491 GLN A C 1
ATOM 1589 O O . GLN A 1 208 ? -16.861 148.615 159.114 1.00 40.94 1491 GLN A O 1
ATOM 1595 N N . VAL A 1 209 ? -15.061 148.606 157.764 1.00 40.98 1492 VAL A N 1
ATOM 1596 C CA . VAL A 1 209 ? -15.386 149.856 157.054 1.00 41.28 1492 VAL A CA 1
ATOM 1597 C C . VAL A 1 209 ? -15.507 149.516 155.574 1.00 42.28 1492 VAL A C 1
ATOM 1598 O O . VAL A 1 209 ? -14.533 149.032 154.965 1.00 41.96 1492 VAL A O 1
ATOM 1602 N N . THR A 1 210 ? -16.697 149.742 155.008 1.00 42.94 1493 THR A N 1
ATOM 1603 C CA . THR A 1 210 ? -16.937 149.642 153.572 1.00 43.60 1493 THR A CA 1
ATOM 1604 C C . THR A 1 210 ? -16.783 151.007 152.927 1.00 44.25 1493 THR A C 1
ATOM 1605 O O . THR A 1 210 ? -17.288 152.038 153.459 1.00 42.36 1493 THR A O 1
ATOM 1609 N N . ILE A 1 211 ? -16.117 151.039 151.770 1.00 44.65 1494 ILE A N 1
ATOM 1610 C CA . ILE A 1 211 ? -16.022 152.286 151.016 1.00 45.93 1494 ILE A CA 1
ATOM 1611 C C . ILE A 1 211 ? -17.054 152.249 149.890 1.00 48.24 1494 ILE A C 1
ATOM 1612 O O . ILE A 1 211 ? -17.007 151.379 149.029 1.00 46.60 1494 ILE A O 1
ATOM 1617 N N . LEU A 1 212 ? -17.989 153.209 149.888 1.00 50.06 1495 LEU A N 1
ATOM 1618 C CA . LEU A 1 212 ? -19.052 153.247 148.886 1.00 53.53 1495 LEU A CA 1
ATOM 1619 C C . LEU A 1 212 ? -18.655 154.047 147.649 1.00 55.79 1495 LEU A C 1
ATOM 1620 O O . LEU A 1 212 ? -17.753 154.900 147.681 1.00 55.23 1495 LEU A O 1
ATOM 1625 N N . ASP A 1 213 ? -19.386 153.795 146.565 1.00 59.94 1496 ASP A N 1
ATOM 1626 C CA . ASP A 1 213 ? -19.299 154.606 145.349 1.00 62.69 1496 ASP A CA 1
ATOM 1627 C C . ASP A 1 213 ? -20.188 155.845 145.529 1.00 64.60 1496 ASP A C 1
ATOM 1628 O O . ASP A 1 213 ? -19.721 156.978 145.435 1.00 64.79 1496 ASP A O 1
#

GO terms:
  GO:0007605 sensory perception of sound (P, IMP)
  GO:0045494 photoreceptor cell maintenance (P, IMP)
  GO:0050953 sensory perception of light stimulus (P, IMP)
  GO:0050957 equilibrioception (P, IMP)
  GO:0005515 protein binding (F, IPI)
  GO:0006816 calcium ion transport (P, IMP)
  GO:0051480 regulation of cytosolic calcium ion concentration (P, IMP)
  GO:0042802 identical protein binding (F, IPI)

InterPro domains:
  IPR002126 Cadherin-like [PF00028] (42-112)
  IPR002126 Cadherin-like [PF00028] (137-226)
  IPR002126 Cadherin-like [PF00028] (241-336)
  IPR002126 Cadherin-like [PF00028] (465-552)
  IPR002126 Cadherin-like [PF00028] (566-661)
  IPR002126 Cadherin-like [PF00028] (677-768)
  IPR002126 Cadherin-like [PF00028] (785-878)
  IPR002126 Cadherin-like [PF00028] (896-986)
  IPR002126 Cadherin-like [PF00028] (1000-1091)
  IPR002126 Cadherin-like [PF00028] (1107-1199)
  IPR002126 Cadherin-like [PF00028] (1218-1303)
  IPR002126 Cadherin-like [PF00028] (1318-1409)
  IPR002126 Cadherin-like [PF00028] (1426-1518)
  IPR002126 Cadherin-like [PF00028] (1533-1624)
  IPR002126 Cadherin-like [PF00028] (1651-1734)
  IPR002126 Cadherin-like [PF00028] (1752-1842)
  IPR002126 Cadherin-like [PF00028] (1857-1935)
  IPR002126 Cadherin-like [PF00028] (2076-2164)
  IPR002126 Cadherin-like [PF00028] (2180-2269)
  IPR002126 Cadherin-like [PF00028] (2304-2392)

Sequence (209 aa):
AVQFSNASYEAAILENLALGTEIIVRVQAYSIDNLNQITYRFNAYTSTQQAKALFKIDAITGVITVQGLVDREKGDFYTLTVVADDGGPKVDSTVKVYITVLDENDNSPRFDFTSDSAVSIPEDPVGQRVATVKAWWDPDAGSNGQVVFSLASGNIAGAFEIVTTNDSIGEVFVARPLDREELDHYILQVVASDRGTPPRKKDHILQVTILD

Radius of gyration: 27.77 Å; Cα contacts (8 Å, |Δi|>4): 513; chains: 1; bounding box: 25×32×94 Å

B-factor: mean 47.1, std 8.98, range [33.78, 87.95]

Foldseek 3Di:
DKDKPDQAAEFEEEFQDDFFDWTDAIDIDDPPAPAQWFKAFDPVFDPVRCCQWDAHGRGRTITGHDGGDVLVPFKGKTKMWRDRPDDDDIDIHIYIYGYDWDLPDWKDKDPPFAAEFEEAQDPFFDFTGKTWTFASTDDQSTQKDKAQPDQCPPVQWGWDDPPSTMITIGGHDGGDCVVPFKTWTWMKIWGRDVVIHIDTGTHMYGHDD